Protein AF-A0A9D7VPH7-F1 (afdb_monomer)

Mean predicted aligned error: 12.31 Å

Radius of gyration: 24.18 Å; Cα contacts (8 Å, |Δi|>4): 191; chains: 1; bounding box: 38×56×85 Å

pLDDT: mean 75.77, std 17.11, range [35.38, 96.25]

Sequence (215 aa):
MHPDATWPGEPYAGDGSLAEYFRRVAKSREDLSVFWRQLKGRASSRPVALLEYGDHQPNLLRTHWEERYGAGALASPASPAYLTYFQVLTEGVPADLRCRHSRPLISSISPDASGGGRAEPSPVYDYLLGMRDACASRFADCTFAGMKKGYFACRQNPAACATTLQTAMTRSGAAAGESQPLQALQTRVVENVPPPGLRGGEGRLGAASGARGRP

Solvent-accessible surface area (backbone atoms only — not comparable to full-atom values): 13305 Å² total; per-residue (Å²): 132,73,86,83,69,82,61,95,71,68,77,71,44,95,49,69,68,59,21,54,50,49,51,52,50,54,51,50,53,53,53,47,54,54,52,49,54,58,51,53,72,50,23,90,84,44,62,42,77,45,82,47,66,52,92,66,62,66,76,87,49,49,62,62,42,27,74,74,63,35,90,59,30,83,76,43,84,82,27,72,72,76,58,57,61,70,51,78,50,70,37,79,58,62,76,90,40,50,74,87,63,97,59,66,38,79,85,43,47,60,58,42,59,46,64,60,45,96,63,80,72,52,52,50,48,49,48,42,50,39,47,31,66,70,34,70,31,36,68,81,75,43,78,53,51,53,44,69,63,28,51,56,50,12,70,78,37,52,90,46,18,62,63,35,46,53,51,18,48,53,59,30,51,76,75,40,100,67,65,68,68,56,50,66,41,51,57,60,54,64,74,71,55,76,69,95,80,84,76,78,83,83,78,78,82,77,84,81,83,86,83,87,85,81,134

Structure (mmCIF, N/CA/C/O backbone):
data_AF-A0A9D7VPH7-F1
#
_entry.id   AF-A0A9D7VPH7-F1
#
loop_
_atom_site.group_PDB
_atom_site.id
_atom_site.type_symbol
_atom_site.label_atom_id
_atom_site.label_alt_id
_atom_site.label_comp_id
_atom_site.label_asym_id
_atom_site.label_entity_id
_atom_site.label_seq_id
_atom_site.pdbx_PDB_ins_code
_atom_site.Cartn_x
_atom_si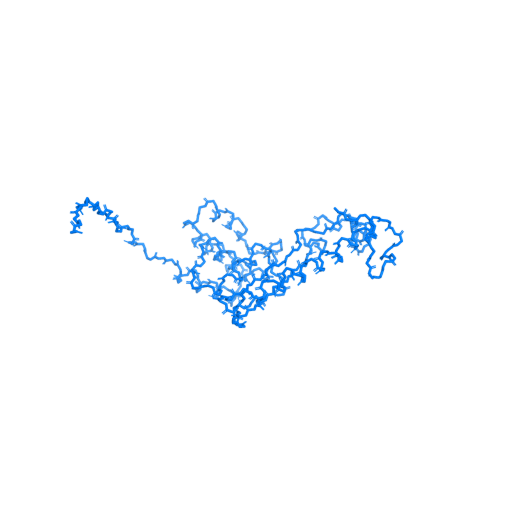te.Cartn_y
_atom_site.Cartn_z
_atom_site.occupancy
_atom_site.B_iso_or_equiv
_atom_site.auth_seq_id
_atom_site.auth_comp_id
_atom_site.auth_asym_id
_atom_site.auth_atom_id
_atom_site.pdbx_PDB_model_num
ATOM 1 N N . MET A 1 1 ? 17.257 -20.283 6.305 1.00 53.25 1 MET A N 1
ATOM 2 C CA . MET A 1 1 ? 16.721 -20.241 4.925 1.00 53.25 1 MET A CA 1
ATOM 3 C C . MET A 1 1 ? 17.028 -21.603 4.319 1.00 53.25 1 MET A C 1
ATOM 5 O O . MET A 1 1 ? 18.139 -22.055 4.547 1.00 53.25 1 MET A O 1
ATOM 9 N N . HIS A 1 2 ? 16.072 -22.289 3.686 1.00 60.72 2 HIS A N 1
ATOM 10 C CA . HIS A 1 2 ? 16.291 -23.624 3.108 1.00 60.72 2 HIS A CA 1
ATOM 11 C C . HIS A 1 2 ? 16.768 -23.457 1.655 1.00 60.72 2 HIS A C 1
ATOM 13 O O . HIS A 1 2 ? 15.937 -23.121 0.808 1.00 60.72 2 HIS A O 1
ATOM 19 N N . PRO A 1 3 ? 18.078 -23.578 1.362 1.00 65.31 3 PRO A N 1
ATOM 20 C CA . PRO A 1 3 ? 18.585 -23.424 -0.002 1.00 65.31 3 PRO A CA 1
ATOM 21 C C . PRO A 1 3 ? 18.082 -24.539 -0.929 1.00 65.31 3 PRO A C 1
ATOM 23 O O . PRO A 1 3 ? 17.897 -24.283 -2.110 1.00 65.31 3 PRO A O 1
ATOM 26 N N . ASP A 1 4 ? 17.769 -25.711 -0.370 1.00 75.12 4 ASP A N 1
ATOM 27 C CA . ASP A 1 4 ? 17.403 -26.915 -1.129 1.00 75.12 4 ASP A CA 1
ATOM 28 C C . ASP A 1 4 ? 15.886 -27.130 -1.257 1.00 75.12 4 ASP A C 1
ATOM 30 O O . ASP A 1 4 ? 15.435 -28.120 -1.831 1.00 75.12 4 ASP A O 1
ATOM 34 N N . ALA A 1 5 ? 15.075 -26.237 -0.682 1.00 74.94 5 ALA A N 1
ATOM 35 C CA . ALA A 1 5 ? 13.628 -26.317 -0.834 1.00 74.94 5 ALA A CA 1
ATOM 36 C C . ALA A 1 5 ? 13.240 -25.939 -2.271 1.00 74.94 5 ALA A C 1
ATOM 38 O O . ALA A 1 5 ? 13.680 -24.903 -2.774 1.00 74.94 5 ALA A O 1
ATOM 39 N N . THR A 1 6 ? 12.411 -26.777 -2.891 1.00 78.06 6 THR A N 1
ATOM 40 C CA . THR A 1 6 ? 11.822 -26.555 -4.215 1.00 78.06 6 THR A CA 1
ATOM 41 C C . THR A 1 6 ? 10.339 -26.250 -4.065 1.00 78.06 6 THR A C 1
ATOM 43 O O . THR A 1 6 ? 9.659 -26.836 -3.217 1.00 78.06 6 THR A O 1
ATOM 46 N N . TRP A 1 7 ? 9.836 -25.326 -4.879 1.00 81.25 7 TRP A N 1
ATOM 47 C CA . TRP A 1 7 ? 8.420 -24.963 -4.900 1.00 81.25 7 TRP A CA 1
ATOM 48 C C . TRP A 1 7 ? 7.757 -25.369 -6.220 1.00 81.25 7 TRP A C 1
ATOM 50 O O . TRP A 1 7 ? 8.409 -25.392 -7.269 1.00 81.25 7 TRP A O 1
ATOM 60 N N . PRO A 1 8 ? 6.445 -25.676 -6.211 1.00 78.69 8 PRO A N 1
ATOM 61 C CA . PRO A 1 8 ? 5.714 -25.952 -7.441 1.00 78.69 8 PRO A CA 1
ATOM 62 C C . PRO A 1 8 ? 5.854 -24.807 -8.455 1.00 78.69 8 PRO A C 1
ATOM 64 O O . PRO A 1 8 ? 5.635 -23.638 -8.125 1.00 78.69 8 PRO A O 1
ATOM 67 N N . GLY A 1 9 ? 6.188 -25.156 -9.700 1.00 76.31 9 GLY A N 1
ATOM 68 C CA . GLY A 1 9 ? 6.336 -24.205 -10.806 1.00 76.31 9 GLY A CA 1
ATOM 69 C C . GLY A 1 9 ? 7.757 -23.688 -11.044 1.00 76.31 9 GLY A C 1
ATOM 70 O O . GLY A 1 9 ? 7.937 -22.839 -11.911 1.00 76.31 9 GLY A O 1
ATOM 71 N N . GLU A 1 10 ? 8.761 -24.186 -10.319 1.00 83.12 10 GLU A N 1
ATOM 72 C CA . GLU A 1 10 ? 10.162 -23.872 -10.612 1.00 83.12 10 GLU A CA 1
ATOM 73 C C . GLU A 1 10 ? 10.679 -24.566 -11.895 1.00 83.12 10 GLU A C 1
ATOM 75 O O . GLU A 1 10 ? 10.324 -25.721 -12.149 1.00 83.12 10 GLU A O 1
ATOM 80 N N . PRO A 1 11 ? 11.548 -23.899 -12.688 1.00 80.38 11 PRO A N 1
ATOM 81 C CA . PRO A 1 11 ? 12.008 -22.521 -12.509 1.00 80.38 11 PRO A CA 1
ATOM 82 C C . PRO A 1 11 ? 10.950 -21.495 -12.944 1.00 80.38 11 PRO A C 1
ATOM 84 O O . PRO A 1 11 ? 10.342 -21.612 -14.004 1.00 80.38 11 PRO A O 1
ATOM 87 N N . TYR A 1 12 ? 10.786 -20.435 -12.148 1.00 80.50 12 TYR A N 1
ATOM 88 C CA . TYR A 1 12 ? 9.817 -19.370 -12.435 1.00 80.50 12 TYR A CA 1
ATOM 89 C C . TYR A 1 12 ? 10.238 -18.438 -13.583 1.00 80.50 12 TYR A C 1
ATOM 91 O O . TYR A 1 12 ? 9.392 -17.782 -14.186 1.00 80.50 12 TYR A O 1
ATOM 99 N N . ALA A 1 13 ? 11.540 -18.343 -13.870 1.00 82.69 13 ALA A N 1
ATOM 100 C CA . ALA A 1 13 ? 12.100 -17.506 -14.926 1.00 82.69 13 ALA A CA 1
ATOM 101 C C . ALA A 1 13 ? 13.461 -18.045 -15.395 1.00 82.69 13 ALA A C 1
ATOM 103 O O . ALA A 1 13 ? 14.135 -18.759 -14.654 1.00 82.69 13 ALA A O 1
ATOM 104 N N . GLY A 1 14 ? 13.876 -17.671 -16.611 1.00 83.94 14 GLY A N 1
ATOM 105 C CA . GLY A 1 14 ? 15.214 -17.988 -17.133 1.00 83.94 14 GLY A CA 1
ATOM 106 C C . GLY A 1 14 ? 16.341 -17.148 -16.516 1.00 83.94 14 GLY A C 1
ATOM 107 O O . GLY A 1 14 ? 17.491 -17.575 -16.523 1.00 83.94 14 GLY A O 1
ATOM 108 N N . ASP A 1 15 ? 16.020 -15.975 -15.960 1.00 87.75 15 ASP A N 1
ATOM 109 C CA . ASP A 1 15 ? 16.958 -15.158 -15.185 1.00 87.75 15 ASP A CA 1
ATOM 110 C C . ASP A 1 15 ? 17.000 -15.630 -13.723 1.00 87.75 15 ASP A C 1
ATOM 112 O O . ASP A 1 15 ? 15.964 -15.712 -13.059 1.00 87.75 15 ASP A O 1
ATOM 116 N N . GLY A 1 16 ? 18.199 -15.918 -13.208 1.00 88.00 16 GLY A N 1
ATOM 117 C CA . GLY A 1 16 ? 18.375 -16.475 -11.863 1.00 88.00 16 GLY A CA 1
ATOM 118 C C . GLY A 1 16 ? 17.924 -15.537 -10.738 1.00 88.00 16 GLY A C 1
ATOM 119 O O . GLY A 1 16 ? 17.395 -16.004 -9.729 1.00 88.00 16 GLY A O 1
ATOM 120 N N . SER A 1 17 ? 18.068 -14.219 -10.914 1.00 87.75 17 SER A N 1
ATOM 121 C CA . SER A 1 17 ? 17.641 -13.236 -9.907 1.00 87.75 17 SER A CA 1
ATOM 122 C C . SER A 1 17 ? 16.118 -13.119 -9.860 1.00 87.75 17 SER A C 1
ATOM 124 O O . SER A 1 17 ? 15.523 -13.070 -8.782 1.00 87.75 17 SER A O 1
ATOM 126 N N . LEU A 1 18 ? 15.474 -13.112 -11.028 1.00 86.56 18 LEU A N 1
ATOM 127 C CA . LEU A 1 18 ? 14.023 -13.107 -11.168 1.00 86.56 18 LEU A CA 1
ATOM 128 C C . LEU A 1 18 ? 13.409 -14.420 -10.657 1.00 86.56 18 LEU A C 1
ATOM 130 O O . LEU A 1 18 ? 12.399 -14.387 -9.953 1.00 86.56 18 LEU A O 1
ATOM 134 N N . ALA A 1 19 ? 14.042 -15.562 -10.940 1.00 88.50 19 ALA A N 1
ATOM 135 C CA . ALA A 1 19 ? 13.623 -16.861 -10.421 1.00 88.50 19 ALA A CA 1
ATOM 136 C C . ALA A 1 19 ? 13.687 -16.906 -8.885 1.00 88.50 19 ALA A C 1
ATOM 138 O O . ALA A 1 19 ? 12.711 -17.286 -8.237 1.00 88.50 19 ALA A O 1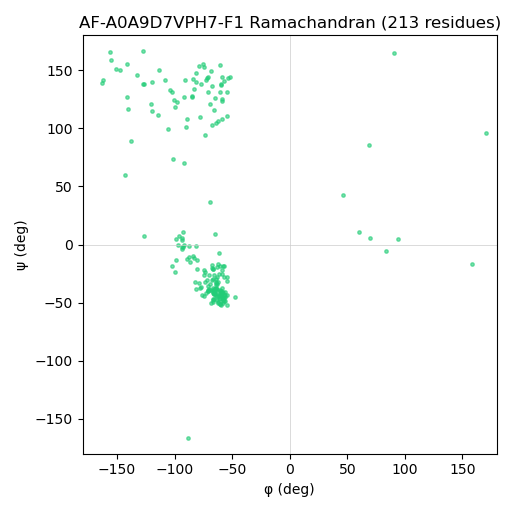
ATOM 139 N N . GLU A 1 20 ? 14.793 -16.442 -8.292 1.00 88.69 20 GLU A N 1
ATOM 140 C CA . GLU A 1 20 ? 14.957 -16.372 -6.837 1.00 88.69 20 GLU A CA 1
ATOM 141 C C . GLU A 1 20 ? 13.958 -15.408 -6.180 1.00 88.69 20 GLU A C 1
ATOM 143 O O . GLU A 1 20 ? 13.434 -15.687 -5.096 1.00 88.69 20 GLU A O 1
ATOM 148 N N . TYR A 1 21 ? 13.648 -14.285 -6.832 1.00 90.06 21 TYR A N 1
ATOM 149 C CA . TYR A 1 21 ? 12.603 -13.375 -6.372 1.00 90.06 21 TYR A CA 1
ATOM 150 C C . TYR A 1 21 ? 11.239 -14.072 -6.308 1.00 90.06 21 TYR A C 1
ATOM 152 O O . TYR A 1 21 ? 10.597 -14.057 -5.254 1.00 90.06 21 TYR A O 1
ATOM 160 N N . PHE A 1 22 ? 10.810 -14.726 -7.391 1.00 89.00 22 PHE A N 1
ATOM 161 C CA . PHE A 1 22 ? 9.517 -15.411 -7.416 1.00 89.00 22 PHE A CA 1
ATOM 162 C C . PHE A 1 22 ? 9.447 -16.577 -6.432 1.00 89.00 22 PHE A C 1
ATOM 164 O O . PHE A 1 22 ? 8.419 -16.744 -5.773 1.00 89.00 22 PHE A O 1
ATOM 171 N N . ARG A 1 23 ? 10.551 -17.301 -6.223 1.00 89.44 23 ARG A N 1
ATOM 172 C CA . ARG A 1 23 ? 10.645 -18.327 -5.178 1.00 89.44 23 ARG A CA 1
ATOM 173 C C . ARG A 1 23 ? 10.389 -17.758 -3.783 1.00 89.44 23 ARG A C 1
ATOM 175 O O . ARG A 1 23 ? 9.618 -18.317 -3.004 1.00 89.44 23 ARG A O 1
ATOM 182 N N . ARG A 1 24 ? 10.974 -16.599 -3.462 1.00 90.56 24 ARG A N 1
ATOM 183 C CA . ARG A 1 24 ? 10.740 -15.914 -2.176 1.00 90.56 24 ARG A CA 1
ATOM 184 C C . ARG A 1 24 ? 9.308 -15.416 -2.034 1.00 90.56 24 ARG A C 1
ATOM 186 O O . ARG A 1 24 ? 8.753 -15.492 -0.938 1.00 90.56 24 ARG A O 1
ATOM 193 N N . VAL A 1 25 ? 8.702 -14.940 -3.121 1.00 90.62 25 VAL A N 1
ATOM 194 C CA . VAL A 1 25 ? 7.284 -14.559 -3.138 1.00 90.62 25 VAL A CA 1
ATOM 195 C C . VAL A 1 25 ? 6.400 -15.778 -2.859 1.00 90.62 25 VAL A C 1
ATOM 197 O O . VAL A 1 25 ? 5.543 -15.696 -1.978 1.00 90.62 25 VAL A O 1
ATOM 200 N N . ALA A 1 26 ? 6.640 -16.912 -3.527 1.00 90.38 26 ALA A N 1
ATOM 201 C CA . ALA A 1 26 ? 5.899 -18.158 -3.322 1.00 90.38 26 ALA A CA 1
ATOM 202 C C . ALA A 1 26 ? 5.992 -18.639 -1.867 1.00 90.38 26 ALA A C 1
ATOM 204 O O . ALA A 1 26 ? 4.965 -18.817 -1.207 1.00 90.38 26 ALA A O 1
ATOM 205 N N . LYS A 1 27 ? 7.210 -18.707 -1.316 1.00 90.06 27 LYS A N 1
ATOM 206 C CA . LYS A 1 27 ? 7.422 -19.029 0.100 1.00 90.06 27 LYS A CA 1
ATOM 207 C C . LYS A 1 27 ? 6.677 -18.070 1.033 1.00 90.06 27 LYS A C 1
ATOM 209 O O . LYS A 1 27 ? 6.036 -18.503 1.987 1.00 90.06 27 LYS A O 1
ATOM 214 N N . SER A 1 28 ? 6.747 -16.765 0.768 1.00 92.38 28 SER A N 1
ATOM 215 C CA . SER A 1 28 ? 6.040 -15.762 1.568 1.00 92.38 28 SER A CA 1
ATOM 216 C C . SER A 1 28 ? 4.525 -15.995 1.567 1.00 92.38 28 SER A C 1
ATOM 218 O O . SER A 1 28 ? 3.894 -15.817 2.608 1.00 92.38 28 SER A O 1
ATOM 220 N N . ARG A 1 29 ? 3.930 -16.427 0.442 1.00 92.62 29 ARG A N 1
ATOM 221 C CA . ARG A 1 29 ? 2.497 -16.769 0.383 1.00 92.62 29 ARG A CA 1
ATOM 222 C C . ARG A 1 29 ? 2.163 -17.982 1.251 1.00 92.62 29 ARG A C 1
ATOM 224 O O . ARG A 1 29 ? 1.154 -17.958 1.956 1.00 92.62 29 ARG A O 1
ATOM 231 N N . GLU A 1 30 ? 3.000 -19.016 1.234 1.00 92.88 30 GLU A N 1
ATOM 232 C CA . GLU A 1 30 ? 2.824 -20.190 2.097 1.00 92.88 30 GLU A CA 1
ATOM 233 C C . GLU A 1 30 ? 2.916 -19.816 3.578 1.00 92.88 30 GLU A C 1
ATOM 235 O O . GLU A 1 30 ? 2.001 -20.133 4.345 1.00 92.88 30 GLU A O 1
ATOM 240 N N . ASP A 1 31 ? 3.958 -19.077 3.967 1.00 94.50 31 ASP A N 1
ATOM 241 C CA . ASP A 1 31 ? 4.168 -18.624 5.346 1.00 94.50 31 ASP A CA 1
ATOM 242 C C . ASP A 1 31 ? 2.985 -17.761 5.824 1.00 94.50 31 ASP A C 1
ATOM 244 O O . ASP A 1 31 ? 2.453 -17.968 6.920 1.00 94.50 31 ASP A O 1
ATOM 248 N N . LEU A 1 32 ? 2.497 -16.852 4.971 1.00 95.56 32 LEU A N 1
ATOM 249 C CA . LEU A 1 32 ? 1.308 -16.050 5.246 1.00 95.56 32 LEU A CA 1
ATOM 250 C C . LEU A 1 32 ? 0.058 -16.917 5.431 1.00 95.56 32 LEU A C 1
ATOM 252 O O . LEU A 1 32 ? -0.730 -16.665 6.339 1.00 95.56 32 LEU A O 1
ATOM 256 N N . SER A 1 33 ? -0.138 -17.947 4.604 1.00 95.50 33 SER A N 1
ATOM 257 C CA . SER A 1 33 ? -1.296 -18.844 4.713 1.00 95.50 33 SER A CA 1
ATOM 258 C C . SER A 1 33 ? -1.310 -19.615 6.040 1.00 95.50 33 SER A C 1
ATOM 260 O O . SER A 1 33 ? -2.364 -19.805 6.655 1.00 95.50 33 SER A O 1
ATOM 262 N N . VAL A 1 34 ? -0.134 -20.037 6.516 1.00 96.25 34 VAL A N 1
ATOM 263 C CA . VAL A 1 34 ? 0.043 -20.689 7.818 1.00 96.25 34 VAL A CA 1
ATOM 264 C C . VAL A 1 34 ? -0.263 -19.696 8.935 1.00 96.25 34 VAL A C 1
ATOM 266 O O . VAL A 1 34 ? -1.070 -19.999 9.816 1.00 96.25 34 VAL A O 1
ATOM 269 N N . PHE A 1 35 ? 0.320 -18.498 8.871 1.00 96.06 35 PHE A N 1
ATOM 270 C CA . PHE A 1 35 ? 0.089 -17.438 9.849 1.00 96.06 35 PHE A CA 1
ATOM 271 C C . PHE A 1 35 ? -1.389 -17.036 9.931 1.00 96.06 35 PHE A C 1
ATOM 273 O O . PHE A 1 35 ? -1.961 -16.958 11.019 1.00 96.06 35 PHE A O 1
ATOM 280 N N . TRP A 1 36 ? -2.050 -16.865 8.785 1.00 95.81 36 TRP A N 1
ATOM 281 C CA . TRP A 1 36 ? -3.469 -16.532 8.723 1.00 95.81 36 TRP A CA 1
ATOM 282 C C . TRP A 1 36 ? -4.341 -17.622 9.351 1.00 95.81 36 TRP A C 1
ATOM 284 O O . TRP A 1 36 ? -5.211 -17.306 10.159 1.00 95.81 36 TRP A O 1
ATOM 294 N N . ARG A 1 37 ? -4.081 -18.910 9.078 1.00 95.75 37 ARG A N 1
ATOM 295 C CA . ARG A 1 37 ? -4.798 -20.018 9.742 1.00 95.75 37 ARG A CA 1
ATOM 296 C C . ARG A 1 37 ? -4.655 -19.973 11.265 1.00 95.75 37 ARG A C 1
ATOM 298 O O . ARG A 1 37 ? -5.639 -20.185 11.973 1.00 95.75 37 ARG A O 1
ATOM 305 N N . GLN A 1 38 ? -3.463 -19.659 11.772 1.00 94.12 38 GLN A N 1
ATOM 306 C CA . GLN A 1 38 ? -3.237 -19.505 13.212 1.00 94.12 38 GLN A CA 1
ATOM 307 C C . GLN A 1 38 ? -4.003 -18.308 13.792 1.00 94.12 38 GLN A C 1
ATOM 309 O O . GLN A 1 38 ? -4.582 -18.422 14.873 1.00 94.12 38 GLN A O 1
ATOM 314 N N . LEU A 1 39 ? -4.046 -17.175 13.080 1.00 92.88 39 LEU A N 1
ATOM 315 C CA . LEU A 1 39 ? -4.839 -16.012 13.485 1.00 92.88 39 LEU A CA 1
ATOM 316 C C . LEU A 1 39 ? -6.338 -16.319 13.498 1.00 92.88 39 LEU A C 1
ATOM 318 O O . LEU A 1 39 ? -7.007 -16.003 14.481 1.00 92.88 39 LEU A O 1
ATOM 322 N N . LYS A 1 40 ? -6.853 -16.994 12.464 1.00 93.62 40 LYS A N 1
ATOM 323 C CA . LYS A 1 40 ? -8.254 -17.431 12.393 1.00 93.62 40 LYS A CA 1
ATOM 324 C C . LYS A 1 40 ? -8.651 -18.302 13.579 1.00 93.62 40 LYS A C 1
ATOM 326 O O . LYS A 1 40 ? -9.722 -18.105 14.139 1.00 93.62 40 LYS A O 1
ATOM 331 N N . GLY A 1 41 ? -7.780 -19.216 14.010 1.00 91.19 41 GLY A N 1
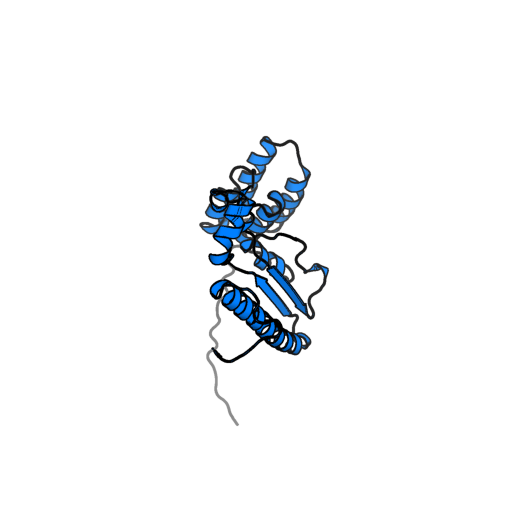ATOM 332 C CA . GLY A 1 41 ? -8.032 -20.052 15.189 1.00 91.19 41 GLY A CA 1
ATOM 333 C C . GLY A 1 41 ? -8.252 -19.256 16.483 1.00 91.19 41 GLY A C 1
ATOM 334 O O . GLY A 1 41 ? -8.885 -19.752 17.408 1.00 91.19 41 GLY A O 1
ATOM 335 N N . ARG A 1 42 ? -7.774 -18.005 16.549 1.00 87.69 42 ARG A N 1
ATOM 336 C CA . ARG A 1 42 ? -7.970 -17.093 17.690 1.00 87.69 42 ARG A CA 1
ATOM 337 C C . ARG A 1 42 ? -9.246 -16.248 17.571 1.00 87.69 42 ARG A C 1
ATOM 339 O O . ARG A 1 42 ? -9.647 -15.628 18.560 1.00 87.69 42 ARG A O 1
ATOM 346 N N . ALA A 1 43 ? -9.877 -16.224 16.394 1.00 86.88 43 ALA A N 1
ATOM 347 C CA . ALA A 1 43 ? -10.985 -15.327 16.069 1.00 86.88 43 ALA A CA 1
ATOM 348 C C . ALA A 1 43 ? -12.269 -15.593 16.877 1.00 86.88 43 ALA A C 1
ATOM 350 O O . ALA A 1 43 ? -13.093 -14.700 17.046 1.00 86.88 43 ALA A O 1
ATOM 351 N N . SER A 1 44 ? -12.417 -16.801 17.429 1.00 80.75 44 SER A N 1
ATOM 352 C CA . SER A 1 44 ? -13.542 -17.184 18.295 1.00 80.75 44 SER A CA 1
ATOM 353 C C . SER A 1 44 ? -13.639 -16.348 19.577 1.00 80.75 44 SER A C 1
ATOM 355 O O . SER A 1 44 ? -14.721 -16.212 20.139 1.00 80.75 44 SER A O 1
ATOM 357 N N . SER A 1 45 ? -12.517 -15.782 20.035 1.00 86.81 45 SER A N 1
ATOM 358 C CA . SER A 1 45 ? -12.434 -14.957 21.251 1.00 86.81 45 SER A CA 1
ATOM 359 C C . SER A 1 45 ? -12.436 -13.451 20.980 1.00 86.81 45 SER A C 1
ATOM 361 O O . SER A 1 45 ? -12.771 -12.663 21.862 1.00 86.81 45 SER A O 1
ATOM 363 N N . ARG A 1 46 ? -12.032 -13.038 19.775 1.00 86.31 46 ARG A N 1
ATOM 364 C CA . ARG A 1 46 ? -11.981 -11.640 19.338 1.00 86.31 46 ARG A CA 1
ATOM 365 C C . ARG A 1 46 ? -11.894 -11.571 17.815 1.00 86.31 46 ARG A C 1
ATOM 367 O O . ARG A 1 46 ? -11.139 -12.356 17.247 1.00 86.31 46 ARG A O 1
ATOM 374 N N . PRO A 1 47 ? -12.559 -10.611 17.157 1.00 87.62 47 PRO A N 1
ATOM 375 C CA . PRO A 1 47 ? -12.351 -10.357 15.736 1.00 87.62 47 PRO A CA 1
ATOM 376 C C . PRO A 1 47 ? -10.869 -10.132 15.414 1.00 87.62 47 PRO A C 1
ATOM 378 O O . PRO A 1 47 ? -10.140 -9.517 16.198 1.00 87.62 47 PRO A O 1
ATOM 381 N N . VAL A 1 48 ? -10.426 -10.613 14.253 1.00 89.81 48 VAL A N 1
ATOM 382 C CA . VAL A 1 48 ? -9.058 -10.410 13.764 1.00 89.81 48 VAL A CA 1
ATOM 383 C C . VAL A 1 48 ? -9.075 -9.831 12.356 1.00 89.81 48 VAL A C 1
ATOM 385 O O . VAL A 1 48 ? -9.837 -10.259 11.487 1.00 89.81 48 VAL A O 1
ATOM 388 N N . ALA A 1 49 ? -8.194 -8.864 12.131 1.00 87.12 49 ALA A N 1
ATOM 389 C CA . ALA A 1 49 ? -7.898 -8.309 10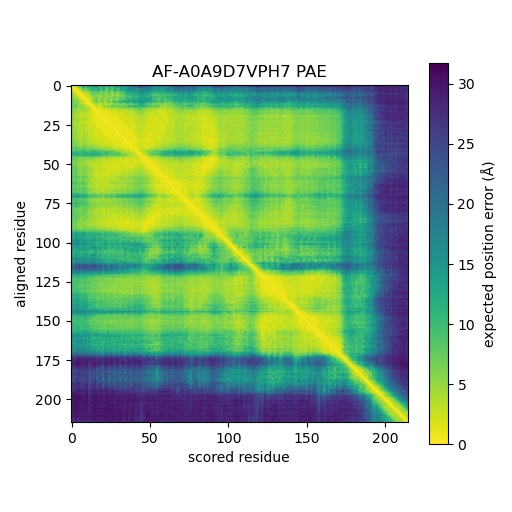.822 1.00 87.12 49 ALA A CA 1
ATOM 390 C C . ALA A 1 49 ? -6.389 -8.389 10.586 1.00 87.12 49 ALA A C 1
ATOM 392 O O . ALA A 1 49 ? -5.597 -8.108 11.487 1.00 87.12 49 ALA A O 1
ATOM 393 N N . LEU A 1 50 ? -6.001 -8.773 9.375 1.00 89.12 50 LEU A N 1
ATOM 394 C CA . LEU A 1 50 ? -4.628 -8.769 8.903 1.00 89.12 50 LEU A CA 1
ATOM 395 C C . LEU A 1 50 ? -4.546 -7.863 7.680 1.00 89.12 50 LEU A C 1
ATOM 397 O O . LEU A 1 50 ? -5.226 -8.094 6.681 1.00 89.12 50 LEU A O 1
ATOM 401 N N . LEU A 1 51 ? -3.701 -6.845 7.779 1.00 87.75 51 LEU A N 1
ATOM 402 C CA . LEU A 1 51 ? -3.313 -6.003 6.663 1.00 87.75 51 LEU A CA 1
ATOM 403 C C . LEU A 1 51 ? -1.937 -6.449 6.173 1.00 87.75 51 LEU A C 1
ATOM 405 O O . LEU A 1 51 ? -0.975 -6.444 6.939 1.00 87.75 51 LEU A O 1
ATOM 409 N N . GLU A 1 52 ? -1.846 -6.772 4.891 1.00 91.12 52 GLU A N 1
ATOM 410 C CA . GLU A 1 52 ? -0.585 -6.989 4.199 1.00 91.12 52 GLU A CA 1
ATOM 411 C C . GLU A 1 52 ? -0.445 -5.994 3.050 1.00 91.12 52 GLU A C 1
ATOM 413 O O . GLU A 1 52 ? -1.409 -5.722 2.337 1.00 91.12 52 GLU A O 1
ATOM 418 N N . TYR A 1 53 ? 0.757 -5.463 2.859 1.00 91.31 53 TYR A N 1
ATOM 419 C CA . TYR A 1 53 ? 1.109 -4.627 1.719 1.00 91.31 53 TYR A CA 1
ATOM 420 C C . TYR A 1 53 ? 2.596 -4.789 1.404 1.00 91.31 53 TYR A C 1
ATOM 422 O O . TYR A 1 53 ? 3.393 -5.065 2.301 1.00 91.31 53 TYR A O 1
ATOM 430 N N . GLY A 1 54 ? 2.974 -4.618 0.137 1.00 91.31 54 GLY A N 1
ATOM 431 C CA . GLY A 1 54 ? 4.383 -4.441 -0.215 1.00 91.31 54 GLY A CA 1
ATOM 432 C C . GLY A 1 54 ? 4.799 -2.991 0.023 1.00 91.31 54 GLY A C 1
ATOM 433 O O . GLY A 1 54 ? 4.035 -2.082 -0.281 1.00 91.31 54 GLY A O 1
ATOM 434 N N . ASP A 1 55 ? 5.990 -2.753 0.546 1.00 89.69 55 ASP A N 1
ATOM 435 C CA . ASP A 1 55 ? 6.546 -1.415 0.769 1.00 89.69 55 ASP A CA 1
ATOM 436 C C . ASP A 1 55 ? 7.062 -0.769 -0.525 1.00 89.69 55 ASP A C 1
ATOM 438 O O . ASP A 1 55 ? 6.887 0.433 -0.733 1.00 89.69 55 ASP A O 1
ATOM 442 N N . HIS A 1 56 ? 7.643 -1.570 -1.419 1.00 92.62 56 HIS A N 1
ATOM 443 C CA . HIS A 1 56 ? 8.070 -1.156 -2.752 1.00 92.62 56 HIS A CA 1
ATOM 444 C C . HIS A 1 56 ? 8.155 -2.344 -3.727 1.00 92.62 56 HIS A C 1
ATOM 446 O O . HIS A 1 56 ? 8.160 -3.512 -3.336 1.00 92.62 56 HIS A O 1
ATOM 452 N N . GLN A 1 57 ? 8.251 -2.056 -5.027 1.00 92.31 57 GLN A N 1
ATOM 453 C CA . GLN A 1 57 ? 8.588 -3.076 -6.021 1.00 92.31 57 GLN A CA 1
ATOM 454 C C . GLN A 1 57 ? 10.083 -3.434 -5.962 1.00 92.31 57 GLN A C 1
ATOM 456 O O . GLN A 1 57 ? 10.903 -2.600 -5.561 1.00 92.31 57 GLN A O 1
ATOM 461 N N . PRO A 1 58 ? 10.485 -4.657 -6.345 1.00 91.81 58 PRO A N 1
ATOM 462 C CA . PRO A 1 58 ? 11.896 -5.017 -6.394 1.00 91.81 58 PRO A CA 1
ATOM 463 C C . PRO A 1 58 ? 12.612 -4.299 -7.551 1.00 91.81 58 PRO A C 1
ATOM 465 O O . PRO A 1 58 ? 12.071 -4.153 -8.647 1.00 91.81 58 PRO A O 1
ATOM 468 N N . ASN A 1 59 ? 13.874 -3.912 -7.338 1.00 90.69 59 ASN A N 1
ATOM 469 C CA . ASN A 1 59 ? 14.677 -3.199 -8.343 1.00 90.69 59 ASN A CA 1
ATOM 470 C C . ASN A 1 59 ? 14.856 -3.982 -9.661 1.00 90.69 59 ASN A C 1
ATOM 472 O O . ASN A 1 59 ? 15.032 -3.384 -10.716 1.00 90.69 59 ASN A O 1
ATOM 476 N N . LEU A 1 60 ? 14.760 -5.313 -9.617 1.00 91.00 60 LEU A N 1
ATOM 477 C CA . LEU A 1 60 ? 14.819 -6.184 -10.798 1.00 91.00 60 LEU A CA 1
ATOM 478 C C . LEU A 1 60 ? 13.712 -5.912 -11.836 1.00 91.00 60 LEU A C 1
ATOM 480 O O . LEU A 1 60 ? 13.864 -6.288 -12.991 1.00 91.00 60 LEU A O 1
ATOM 484 N N . LEU A 1 61 ? 12.622 -5.231 -11.460 1.00 89.50 61 LEU A N 1
ATOM 485 C CA . LEU A 1 61 ? 11.568 -4.826 -12.398 1.00 89.50 61 LEU A CA 1
ATOM 486 C C . LEU A 1 61 ? 11.841 -3.475 -13.072 1.00 89.50 61 LEU A C 1
ATOM 488 O O . LEU A 1 61 ? 11.044 -3.040 -13.898 1.00 89.50 61 LEU A O 1
ATOM 492 N N . ARG A 1 62 ? 12.950 -2.794 -12.758 1.00 90.88 62 ARG A N 1
ATOM 493 C CA . ARG A 1 62 ? 13.280 -1.486 -13.340 1.00 90.88 62 ARG A CA 1
ATOM 494 C C . ARG A 1 62 ? 13.274 -1.512 -14.868 1.00 90.88 62 ARG A C 1
ATOM 496 O O . ARG A 1 62 ? 12.573 -0.705 -15.472 1.00 90.88 62 ARG A O 1
ATOM 503 N N . THR A 1 63 ? 13.996 -2.457 -15.469 1.00 89.88 63 THR A N 1
ATOM 504 C CA . THR A 1 63 ? 14.081 -2.603 -16.929 1.00 89.88 63 THR A CA 1
ATOM 505 C C . THR A 1 63 ? 12.703 -2.825 -17.546 1.00 89.88 63 THR A C 1
ATOM 507 O O . THR A 1 63 ? 12.365 -2.163 -18.518 1.00 89.88 63 THR A O 1
ATOM 510 N N . HIS A 1 64 ? 11.854 -3.648 -16.920 1.00 90.31 64 HIS A N 1
ATOM 511 C CA . HIS A 1 64 ? 10.476 -3.854 -17.372 1.00 90.31 64 HIS A CA 1
ATOM 512 C C . HIS A 1 64 ? 9.679 -2.538 -17.450 1.00 90.31 64 HIS A C 1
ATOM 514 O O . HIS A 1 64 ? 8.958 -2.297 -18.420 1.00 90.31 64 HIS A O 1
ATOM 520 N N . TRP A 1 65 ? 9.806 -1.665 -16.445 1.00 94.25 65 TRP A N 1
ATOM 521 C CA . TRP A 1 65 ? 9.125 -0.367 -16.454 1.00 94.25 65 TRP A CA 1
ATOM 522 C C . TRP A 1 65 ? 9.721 0.602 -17.473 1.00 94.25 65 TRP A C 1
ATOM 524 O O . TRP A 1 65 ? 8.962 1.301 -18.143 1.00 94.25 65 TRP A O 1
ATOM 534 N N . GLU A 1 66 ? 11.047 0.638 -17.608 1.00 93.38 66 GLU A N 1
ATOM 535 C CA . GLU A 1 66 ? 11.736 1.499 -18.577 1.00 93.38 66 GLU A CA 1
ATOM 536 C C . GLU A 1 66 ? 11.434 1.091 -20.029 1.00 93.38 66 GLU A C 1
ATOM 538 O O . GLU A 1 66 ? 11.208 1.955 -20.871 1.00 93.38 66 GLU A O 1
ATOM 543 N N . GLU A 1 67 ? 11.337 -0.206 -20.325 1.00 93.31 67 GLU A N 1
ATOM 544 C CA . GLU A 1 67 ? 10.931 -0.712 -21.643 1.00 93.31 67 GLU A CA 1
ATOM 545 C C . GLU A 1 67 ? 9.470 -0.378 -21.961 1.00 93.31 67 GLU A C 1
ATOM 547 O O . GLU A 1 67 ? 9.136 -0.020 -23.090 1.00 93.31 67 GLU A O 1
ATOM 552 N N . ARG A 1 68 ? 8.582 -0.470 -20.964 1.00 93.75 68 ARG A N 1
ATOM 553 C CA . ARG A 1 68 ? 7.140 -0.284 -21.164 1.00 93.75 68 ARG A CA 1
ATOM 554 C C . ARG A 1 68 ? 6.698 1.181 -21.179 1.00 93.75 68 ARG A C 1
ATOM 556 O O . ARG A 1 68 ? 5.730 1.507 -21.863 1.00 93.75 68 ARG A O 1
ATOM 563 N N . TYR A 1 69 ? 7.361 2.050 -20.417 1.00 91.44 69 TYR A N 1
ATOM 564 C CA . TYR A 1 69 ? 6.960 3.453 -20.224 1.00 91.44 69 TYR A CA 1
ATOM 565 C C . TYR A 1 69 ? 8.081 4.463 -20.531 1.00 91.44 69 TYR A C 1
ATOM 567 O O . TYR A 1 69 ? 7.908 5.661 -20.302 1.00 91.44 69 TYR A O 1
ATOM 575 N N . GLY A 1 70 ? 9.211 4.002 -21.074 1.00 93.12 70 GLY A N 1
ATOM 576 C CA . GLY A 1 70 ? 10.367 4.815 -21.458 1.00 93.12 70 GLY A CA 1
ATOM 577 C C . GLY A 1 70 ? 11.406 4.983 -20.343 1.00 93.12 70 GLY A C 1
ATOM 578 O O . GLY A 1 70 ? 11.129 4.773 -19.165 1.00 93.12 70 GLY A O 1
ATOM 579 N N . ALA A 1 71 ? 12.611 5.442 -20.699 1.00 88.12 71 ALA A N 1
ATOM 580 C CA . ALA A 1 71 ? 13.748 5.599 -19.774 1.00 88.12 71 ALA A CA 1
ATOM 581 C C . ALA A 1 71 ? 13.472 6.513 -18.556 1.00 88.12 71 ALA A C 1
ATOM 583 O O . ALA A 1 71 ? 14.173 6.453 -17.550 1.00 88.12 71 ALA A O 1
ATOM 584 N N . GLY A 1 72 ? 12.435 7.356 -18.629 1.00 86.62 72 GLY A N 1
ATOM 585 C CA . GLY A 1 72 ? 11.960 8.209 -17.537 1.00 86.62 72 GLY A CA 1
ATOM 586 C C . GLY A 1 72 ? 10.848 7.594 -16.682 1.00 86.62 72 GLY A C 1
ATOM 587 O O . GLY A 1 72 ? 10.245 8.317 -15.890 1.00 86.62 72 GLY A O 1
ATOM 588 N N . ALA A 1 73 ? 10.546 6.299 -16.820 1.00 90.12 73 ALA A N 1
ATOM 589 C CA . ALA A 1 73 ? 9.428 5.650 -16.132 1.00 90.12 73 ALA A CA 1
ATOM 590 C C . ALA A 1 73 ? 9.465 5.836 -14.608 1.00 90.12 73 ALA A C 1
ATOM 592 O O . ALA A 1 73 ? 8.414 5.923 -13.986 1.00 90.12 73 ALA A O 1
ATOM 593 N N . LEU A 1 74 ? 10.650 5.937 -14.001 1.00 90.50 74 LEU A N 1
ATOM 594 C CA . LEU A 1 74 ? 10.823 6.162 -12.560 1.00 90.50 74 LEU A CA 1
ATOM 595 C C . LEU A 1 74 ? 10.983 7.644 -12.179 1.00 90.50 74 LEU A C 1
ATOM 597 O O . LEU A 1 74 ? 11.114 7.965 -11.007 1.00 90.50 74 LEU A O 1
ATOM 601 N N . ALA A 1 75 ? 10.992 8.569 -13.139 1.00 90.75 75 ALA A N 1
ATOM 602 C CA . ALA A 1 75 ? 11.117 9.997 -12.845 1.00 90.75 75 ALA A CA 1
ATOM 603 C C . ALA A 1 75 ? 9.783 10.626 -12.406 1.00 90.75 75 ALA A C 1
ATOM 605 O O . ALA A 1 75 ? 9.769 11.676 -11.766 1.00 90.75 75 ALA A O 1
ATOM 606 N N . SER A 1 76 ? 8.657 9.994 -12.751 1.00 86.25 76 SER A N 1
ATOM 607 C CA . SER A 1 76 ? 7.320 10.486 -12.421 1.00 86.25 76 SER A CA 1
ATOM 608 C C . SER A 1 76 ? 6.765 9.796 -11.172 1.00 86.25 76 SER A C 1
ATOM 610 O O . SER A 1 76 ? 6.566 8.583 -11.207 1.00 86.25 76 SER A O 1
ATOM 612 N N . PRO A 1 77 ? 6.393 10.531 -10.108 1.00 83.12 77 PRO A N 1
ATOM 613 C CA . PRO A 1 77 ? 5.699 9.971 -8.943 1.00 83.12 77 PRO A CA 1
ATOM 614 C C . PRO A 1 77 ? 4.363 9.280 -9.266 1.00 83.12 77 PRO A C 1
ATOM 616 O O . PRO A 1 77 ? 3.868 8.497 -8.459 1.00 83.12 77 PRO A O 1
ATOM 619 N N . ALA A 1 78 ? 3.780 9.559 -10.436 1.00 82.31 78 ALA A N 1
ATOM 620 C CA . ALA A 1 78 ? 2.568 8.908 -10.933 1.00 82.31 78 ALA A CA 1
ATOM 621 C C . ALA A 1 78 ? 2.840 7.539 -11.585 1.00 82.31 78 ALA A C 1
ATOM 623 O O . ALA A 1 78 ? 1.912 6.886 -12.068 1.00 82.31 78 ALA A O 1
ATOM 624 N N . SER A 1 79 ? 4.105 7.118 -11.651 1.00 87.56 79 SER A N 1
ATOM 625 C CA . SER A 1 79 ? 4.507 5.892 -12.325 1.00 87.56 79 SER A CA 1
ATOM 626 C C . SER A 1 79 ? 3.843 4.654 -11.725 1.00 87.56 79 SER A C 1
ATOM 628 O O . SER A 1 79 ? 3.821 4.494 -10.499 1.00 87.56 79 SER A O 1
ATOM 630 N N . PRO A 1 80 ? 3.372 3.714 -12.564 1.00 87.25 80 PRO A N 1
ATOM 631 C CA . PRO A 1 80 ? 2.885 2.426 -12.087 1.00 87.25 80 PRO A CA 1
ATOM 632 C C . PRO A 1 80 ? 3.970 1.594 -11.382 1.00 87.25 80 PRO A C 1
ATOM 634 O O . PRO A 1 80 ? 3.623 0.694 -10.621 1.00 87.25 80 PRO A O 1
ATOM 637 N N . ALA A 1 81 ? 5.256 1.921 -11.549 1.00 90.69 81 ALA A N 1
ATOM 638 C CA . ALA A 1 81 ? 6.357 1.288 -10.820 1.00 90.69 81 ALA A CA 1
ATOM 639 C C . ALA A 1 81 ? 6.296 1.514 -9.295 1.00 90.69 81 ALA A C 1
ATOM 641 O O . ALA A 1 81 ? 6.891 0.757 -8.531 1.00 90.69 81 ALA A O 1
ATOM 642 N N . TYR A 1 82 ? 5.557 2.533 -8.843 1.00 89.00 82 TYR A N 1
ATOM 643 C CA . TYR A 1 82 ? 5.317 2.807 -7.422 1.00 89.00 82 TYR A CA 1
ATOM 644 C C . TYR A 1 82 ? 4.044 2.152 -6.880 1.00 89.00 82 TYR A C 1
ATOM 646 O O . TYR A 1 82 ? 3.722 2.308 -5.703 1.00 89.00 82 TYR A O 1
ATOM 654 N N . LEU A 1 83 ? 3.301 1.423 -7.718 1.00 87.75 83 LEU A N 1
ATOM 655 C CA . LEU A 1 83 ? 2.151 0.653 -7.266 1.00 87.75 83 LEU A CA 1
ATOM 656 C C . LEU A 1 83 ? 2.619 -0.684 -6.711 1.00 87.75 83 LEU A C 1
ATOM 658 O O . LEU A 1 83 ? 3.404 -1.403 -7.318 1.00 87.75 83 LEU A O 1
ATOM 662 N N . THR A 1 84 ? 2.088 -1.029 -5.556 1.00 90.75 84 THR A N 1
ATOM 663 C CA . THR A 1 84 ? 2.361 -2.277 -4.855 1.00 90.75 84 THR A CA 1
ATOM 664 C C . THR A 1 84 ? 1.041 -2.951 -4.519 1.00 90.75 84 THR A C 1
ATOM 666 O O . THR A 1 84 ? -0.029 -2.344 -4.635 1.00 90.75 84 THR A O 1
ATOM 669 N N . TYR A 1 85 ? 1.100 -4.217 -4.133 1.00 89.56 85 TYR A N 1
ATOM 670 C CA . TYR A 1 85 ? -0.087 -4.932 -3.701 1.00 89.56 85 TYR A CA 1
ATOM 671 C C . TYR A 1 85 ? -0.439 -4.554 -2.259 1.00 89.56 85 TYR A C 1
ATOM 673 O O . TYR A 1 85 ? 0.424 -4.201 -1.452 1.00 89.56 85 TYR A O 1
ATOM 681 N N . PHE A 1 86 ? -1.718 -4.684 -1.934 1.00 89.25 86 PHE A N 1
ATOM 682 C CA . PHE A 1 86 ? -2.192 -4.768 -0.564 1.00 89.25 86 PHE A CA 1
ATOM 683 C C . PHE A 1 86 ? -3.334 -5.781 -0.507 1.00 89.25 86 PHE A C 1
ATOM 685 O O . PHE A 1 86 ? -4.006 -6.027 -1.510 1.00 89.25 86 PHE A O 1
ATOM 692 N N . GLN A 1 87 ? -3.564 -6.361 0.662 1.00 88.38 87 GLN A N 1
ATOM 693 C CA . GLN A 1 87 ? -4.757 -7.140 0.942 1.00 88.38 87 GLN A CA 1
ATOM 694 C C . GLN A 1 87 ? -5.166 -7.001 2.404 1.00 88.38 87 GLN A C 1
ATOM 696 O O . GLN A 1 87 ? -4.335 -6.813 3.294 1.00 88.38 87 GLN A O 1
ATOM 701 N N . VAL A 1 88 ? -6.471 -7.113 2.641 1.00 86.81 88 VAL A N 1
ATOM 702 C CA . VAL A 1 88 ? -7.058 -7.118 3.979 1.00 86.81 88 VAL A CA 1
ATOM 703 C C . VAL A 1 88 ? -7.790 -8.440 4.160 1.00 86.81 88 VAL A C 1
ATOM 705 O O . VAL A 1 88 ? -8.777 -8.708 3.478 1.00 86.81 88 VAL A O 1
ATOM 708 N N . LEU A 1 89 ? -7.304 -9.266 5.082 1.00 89.44 89 LEU A N 1
ATOM 709 C CA . LEU A 1 89 ? -7.944 -10.516 5.479 1.00 89.44 89 LEU A CA 1
ATOM 710 C C . LEU A 1 89 ? -8.653 -10.290 6.811 1.00 89.44 89 LEU A C 1
ATOM 712 O O . LEU A 1 89 ? -8.069 -9.737 7.742 1.00 89.44 89 LEU A O 1
ATOM 716 N N . THR A 1 90 ? -9.914 -10.699 6.916 1.00 89.44 90 THR A N 1
ATOM 717 C CA . THR A 1 90 ? -10.701 -10.517 8.139 1.00 89.44 90 THR A CA 1
ATOM 718 C C . THR A 1 90 ? -11.424 -11.794 8.537 1.00 89.44 90 THR A C 1
ATOM 720 O O . THR A 1 90 ? -11.845 -12.576 7.689 1.00 89.44 90 THR A O 1
ATOM 723 N N . GLU A 1 91 ? -11.556 -12.007 9.845 1.00 91.88 91 GLU A N 1
ATOM 724 C CA . GLU A 1 91 ? -12.324 -13.102 10.437 1.00 91.88 91 GLU A CA 1
ATOM 725 C C . GLU A 1 91 ? -13.047 -12.562 11.676 1.00 91.88 91 GLU A C 1
ATOM 727 O O . GLU A 1 91 ? -12.437 -11.920 12.534 1.00 91.88 91 GLU A O 1
ATOM 732 N N . GLY A 1 92 ? -14.366 -12.753 11.739 1.00 87.50 92 GLY A N 1
ATOM 733 C CA . GLY A 1 92 ? -15.210 -12.164 12.786 1.00 87.50 92 GLY A CA 1
ATOM 734 C C . GLY A 1 92 ? -15.385 -10.637 12.715 1.00 87.50 92 GLY A C 1
ATOM 735 O O . GLY A 1 92 ? -15.994 -10.066 13.615 1.00 87.50 92 GLY A O 1
ATOM 736 N N . VAL A 1 93 ? -14.875 -9.959 11.675 1.00 83.75 93 VAL A N 1
ATOM 737 C CA . VAL A 1 93 ? -15.052 -8.507 11.471 1.00 83.75 93 VAL A CA 1
ATOM 738 C C . VAL A 1 93 ? -16.290 -8.237 10.599 1.00 83.75 93 VAL A C 1
ATOM 740 O O . VAL A 1 93 ? -16.373 -8.788 9.491 1.00 83.75 93 VAL A O 1
ATOM 743 N N . PRO A 1 94 ? -17.226 -7.379 11.049 1.00 80.94 94 PRO A N 1
ATOM 744 C CA . PRO A 1 94 ? -18.373 -6.933 10.260 1.00 80.94 94 PRO A CA 1
ATOM 745 C C . PRO A 1 94 ? -17.998 -6.382 8.872 1.00 80.94 94 PRO A C 1
ATOM 747 O O . PRO A 1 94 ? -16.945 -5.771 8.679 1.00 80.94 94 PRO A O 1
ATOM 750 N N . ALA A 1 95 ? -18.848 -6.632 7.873 1.00 74.69 95 ALA A N 1
ATOM 751 C CA . ALA A 1 95 ? -18.555 -6.307 6.474 1.00 74.69 95 ALA A CA 1
ATOM 752 C C . ALA A 1 95 ? -18.491 -4.797 6.192 1.00 74.69 95 ALA A C 1
ATOM 754 O O . ALA A 1 95 ? -17.736 -4.359 5.326 1.00 74.69 95 ALA A O 1
ATOM 755 N N . ASP A 1 96 ? -19.253 -4.006 6.940 1.00 71.06 96 ASP A N 1
ATOM 756 C CA . ASP A 1 96 ? -19.305 -2.547 6.873 1.00 71.06 96 ASP A CA 1
ATOM 757 C C . ASP A 1 96 ? -17.999 -1.869 7.313 1.00 71.06 96 ASP A C 1
ATOM 759 O O . ASP A 1 96 ? -17.738 -0.743 6.878 1.00 71.06 96 ASP A O 1
ATOM 763 N N . LEU A 1 97 ? -17.173 -2.588 8.084 1.00 65.56 97 LEU A N 1
ATOM 764 C CA . LEU A 1 97 ? -15.871 -2.164 8.610 1.00 65.56 97 LEU A CA 1
ATOM 765 C C . LEU A 1 97 ? -14.692 -2.580 7.713 1.00 65.56 97 LEU A C 1
ATOM 767 O O . LEU A 1 97 ? -13.529 -2.425 8.083 1.00 65.56 97 LEU A O 1
ATOM 771 N N . ARG A 1 98 ? -14.967 -3.153 6.537 1.00 70.19 98 ARG A N 1
ATOM 772 C CA . ARG A 1 98 ? -13.933 -3.540 5.569 1.00 70.19 98 ARG A CA 1
ATOM 773 C C . ARG A 1 98 ? -13.486 -2.329 4.749 1.00 70.19 98 ARG A C 1
ATOM 775 O O . ARG A 1 98 ? -14.281 -1.441 4.445 1.00 70.19 98 ARG A O 1
ATOM 782 N N . CYS A 1 99 ? -12.212 -2.318 4.350 1.00 68.44 99 CYS A N 1
ATOM 783 C CA . CYS A 1 99 ? -11.658 -1.263 3.500 1.00 68.44 99 CYS A CA 1
ATOM 784 C C . CYS A 1 99 ? -12.438 -1.186 2.174 1.00 68.44 99 CYS A C 1
ATOM 786 O O . CYS A 1 99 ? -12.557 -2.179 1.458 1.00 68.44 99 CYS A O 1
ATOM 788 N N . ARG A 1 100 ? -12.986 -0.005 1.861 1.00 68.75 100 ARG A N 1
ATOM 789 C CA . ARG A 1 100 ? -13.863 0.219 0.694 1.00 68.75 100 ARG A CA 1
ATOM 790 C C . ARG A 1 100 ? -13.122 0.712 -0.552 1.00 68.75 100 ARG A C 1
ATOM 792 O O . ARG A 1 100 ? -13.736 0.872 -1.601 1.00 68.75 100 ARG A O 1
ATOM 799 N N . HIS A 1 101 ? -11.819 0.967 -0.445 1.00 69.69 101 HIS A N 1
ATOM 800 C CA . HIS A 1 101 ? -11.026 1.571 -1.511 1.00 69.69 101 HIS A CA 1
ATOM 801 C C . HIS A 1 101 ? -10.158 0.530 -2.214 1.00 69.69 101 HIS A C 1
ATOM 803 O O . HIS A 1 101 ? -9.447 -0.236 -1.572 1.00 69.69 101 HIS A O 1
ATOM 809 N N . SER A 1 102 ? -10.162 0.549 -3.548 1.00 66.69 102 SER A N 1
ATOM 810 C CA . SER A 1 102 ? -9.361 -0.360 -4.379 1.00 66.69 102 SER A CA 1
ATOM 811 C C . SER A 1 102 ? -7.895 0.064 -4.529 1.00 66.69 102 SER A C 1
ATOM 813 O O . SER A 1 102 ? -7.078 -0.720 -5.004 1.00 66.69 102 SER A O 1
ATOM 815 N N . ARG A 1 103 ? -7.547 1.302 -4.150 1.00 71.56 103 ARG A N 1
ATOM 816 C CA . ARG A 1 103 ? -6.190 1.869 -4.260 1.00 71.56 103 ARG A CA 1
ATOM 817 C C . ARG A 1 103 ? -5.854 2.766 -3.064 1.00 71.56 103 ARG A C 1
ATOM 819 O O . ARG A 1 103 ? -5.663 3.958 -3.263 1.00 71.56 103 ARG A O 1
ATOM 826 N N . PRO A 1 104 ? -5.862 2.272 -1.821 1.00 71.75 104 PRO A N 1
ATOM 827 C CA . PRO A 1 104 ? -5.597 3.114 -0.665 1.00 71.75 104 PRO A CA 1
ATOM 828 C C . PRO A 1 104 ? -4.136 3.584 -0.648 1.00 71.75 104 PRO A C 1
ATOM 830 O O . PRO A 1 104 ? -3.227 2.883 -1.093 1.00 71.75 104 PRO A O 1
ATOM 833 N N . LEU A 1 105 ? -3.893 4.770 -0.089 1.00 72.12 105 LEU A N 1
ATOM 834 C CA . LEU A 1 105 ? -2.537 5.169 0.294 1.00 72.12 105 LEU A CA 1
ATOM 835 C C . LEU A 1 105 ? -2.091 4.270 1.444 1.00 72.12 105 LEU A C 1
ATOM 837 O O . LEU A 1 105 ? -2.870 4.109 2.381 1.00 72.12 105 LEU A O 1
ATOM 841 N N . ILE A 1 106 ? -0.852 3.761 1.431 1.00 72.31 106 ILE A N 1
ATOM 842 C CA . ILE A 1 106 ? -0.309 2.906 2.511 1.00 72.31 106 ILE A CA 1
ATOM 843 C C . ILE A 1 106 ? -0.583 3.520 3.889 1.00 72.31 106 ILE A C 1
ATOM 845 O O . ILE A 1 106 ? -1.086 2.860 4.795 1.00 72.31 106 ILE A O 1
ATOM 849 N N . SER A 1 107 ? -0.349 4.825 4.017 1.00 71.25 107 SER A N 1
ATOM 850 C CA . SER A 1 107 ? -0.576 5.565 5.255 1.00 71.25 107 SER A CA 1
ATOM 851 C C . SER A 1 107 ? -2.051 5.593 5.691 1.00 71.25 107 SER A C 1
ATOM 853 O O . SER A 1 107 ? -2.324 5.697 6.882 1.00 71.25 107 SER A O 1
ATOM 855 N N . SER A 1 108 ? -3.000 5.499 4.753 1.00 69.19 108 SER A N 1
ATOM 856 C CA . SER A 1 108 ? -4.447 5.468 5.023 1.00 69.19 108 SER A CA 1
ATOM 857 C C . SER A 1 108 ? -5.012 4.068 5.286 1.00 69.19 108 SER A C 1
ATOM 859 O O . SER A 1 108 ? -6.142 3.963 5.749 1.00 69.19 108 SER A O 1
ATOM 861 N N . ILE A 1 109 ? -4.250 2.991 5.050 1.00 67.69 109 ILE A N 1
ATOM 862 C CA . ILE A 1 109 ? -4.800 1.636 5.213 1.00 67.69 109 ILE A CA 1
ATOM 863 C C . ILE A 1 109 ? -5.020 1.289 6.690 1.00 67.69 109 ILE A C 1
ATOM 865 O O . ILE A 1 109 ? -6.037 0.696 7.040 1.00 67.69 109 ILE A O 1
ATOM 869 N N . SER A 1 110 ? -4.100 1.690 7.573 1.00 69.12 110 SER A N 1
ATOM 870 C CA . SER A 1 110 ? -4.243 1.477 9.018 1.00 69.12 110 SER A CA 1
ATOM 871 C C . SER A 1 110 ? -5.487 2.156 9.609 1.00 69.12 110 SER A C 1
ATOM 873 O O . SER A 1 110 ? -6.255 1.449 10.258 1.00 69.12 110 SER A O 1
ATOM 875 N N . PRO A 1 111 ? -5.745 3.465 9.383 1.00 63.69 111 PRO A N 1
ATOM 876 C CA . PRO A 1 111 ? -6.958 4.101 9.893 1.00 63.69 111 PRO A CA 1
ATOM 877 C C . PRO A 1 111 ? -8.241 3.514 9.286 1.00 63.69 111 PRO A C 1
ATOM 879 O O . PRO A 1 111 ? -9.239 3.397 9.992 1.00 63.69 111 PRO A O 1
ATOM 882 N N . ASP A 1 112 ? -8.205 3.056 8.032 1.00 64.06 112 ASP A N 1
ATOM 883 C CA . ASP A 1 112 ? -9.340 2.363 7.404 1.00 64.06 112 ASP A CA 1
ATOM 884 C C . ASP A 1 112 ? -9.652 1.019 8.039 1.00 64.06 112 ASP A C 1
ATOM 886 O O . ASP A 1 112 ? -10.816 0.681 8.240 1.00 64.06 112 ASP A O 1
ATOM 890 N N . ALA A 1 113 ? -8.614 0.253 8.366 1.00 62.38 113 ALA A N 1
ATOM 891 C CA . ALA A 1 113 ? -8.765 -1.023 9.044 1.00 62.38 113 ALA A CA 1
ATOM 892 C C . ALA A 1 113 ? -9.173 -0.844 10.517 1.00 62.38 113 ALA A C 1
ATOM 894 O O . ALA A 1 113 ? -9.875 -1.693 11.065 1.00 62.38 113 ALA A O 1
ATOM 895 N N . SER A 1 114 ? -8.753 0.251 11.166 1.00 60.66 114 SER A N 1
ATOM 896 C CA . SER A 1 114 ? -9.077 0.534 12.568 1.00 60.66 114 SER A CA 1
ATOM 897 C C . SER A 1 114 ? -10.401 1.262 12.776 1.00 60.66 114 SER A C 1
ATOM 899 O O . SER A 1 114 ? -10.889 1.259 13.900 1.00 60.66 114 SER A O 1
ATOM 901 N N . GLY A 1 115 ? -11.004 1.844 11.733 1.00 55.56 115 GLY A N 1
ATOM 902 C CA . GLY A 1 115 ? -12.314 2.509 11.806 1.00 55.56 115 GLY A CA 1
ATOM 903 C C . GLY A 1 115 ? -13.471 1.587 12.221 1.00 55.56 115 GLY A C 1
ATOM 904 O O . GLY A 1 115 ? -14.574 2.057 12.470 1.00 55.56 115 GLY A O 1
ATOM 905 N N . GLY A 1 116 ? -13.221 0.276 12.326 1.00 53.50 116 GLY A N 1
ATOM 906 C CA . GLY A 1 116 ? -14.121 -0.684 12.962 1.00 53.50 116 GLY A CA 1
ATOM 907 C C . GLY A 1 116 ? -14.010 -0.804 14.483 1.00 53.50 116 GLY A C 1
ATOM 908 O O . GLY A 1 116 ? -14.844 -1.451 15.116 1.00 53.50 116 GLY A O 1
ATOM 909 N N . GLY A 1 117 ? -12.997 -0.192 15.093 1.00 59.16 117 GLY A N 1
ATOM 910 C CA . GLY A 1 117 ? -12.945 0.027 16.531 1.00 59.16 117 GLY A CA 1
ATOM 911 C C . GLY A 1 117 ? -13.723 1.290 16.884 1.00 59.16 117 GLY A C 1
ATOM 912 O O . GLY A 1 117 ? -13.641 2.286 16.181 1.00 59.16 117 GLY A O 1
ATOM 913 N N . ARG A 1 118 ? -14.438 1.294 18.012 1.00 57.38 118 ARG A N 1
ATOM 914 C CA . ARG A 1 118 ? -15.158 2.478 18.532 1.00 57.38 118 ARG A CA 1
ATOM 915 C C . ARG A 1 118 ? -14.241 3.645 18.950 1.00 57.38 118 ARG A C 1
ATOM 917 O O . ARG A 1 118 ? -14.702 4.558 19.624 1.00 57.38 118 ARG A O 1
ATOM 924 N N . ALA A 1 119 ? -12.946 3.580 18.6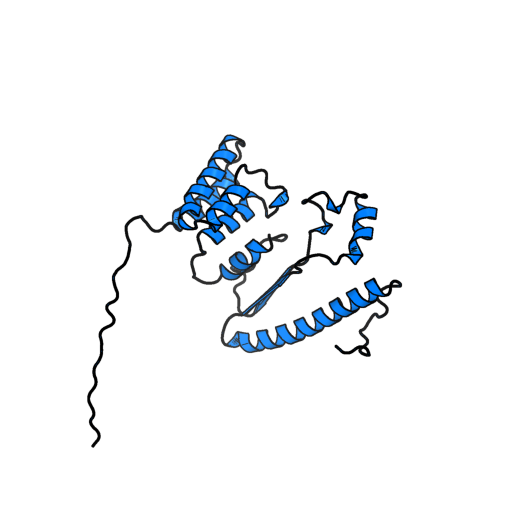51 1.00 66.44 119 ALA A N 1
ATOM 925 C CA . ALA A 1 119 ? -12.001 4.621 19.010 1.00 66.44 119 ALA A CA 1
ATOM 926 C C . ALA A 1 119 ? -12.034 5.712 17.944 1.00 66.44 119 ALA A C 1
ATOM 928 O O . ALA A 1 119 ? -11.876 5.423 16.757 1.00 66.44 119 ALA A O 1
ATOM 929 N N . GLU A 1 120 ? -12.209 6.956 18.379 1.00 72.62 120 GLU A N 1
ATOM 930 C CA . GLU A 1 120 ? -12.102 8.094 17.480 1.00 72.62 120 GLU A CA 1
ATOM 931 C C . GLU A 1 120 ? -10.689 8.144 16.872 1.00 72.62 120 GLU A C 1
ATOM 933 O O . GLU A 1 120 ? -9.687 8.003 17.591 1.00 72.62 120 GLU A O 1
ATOM 938 N N . PRO A 1 121 ? -10.574 8.293 15.544 1.00 75.19 121 PRO A N 1
ATOM 939 C CA . PRO A 1 121 ? -9.289 8.487 14.894 1.00 75.19 121 PRO A CA 1
ATOM 940 C C . PRO A 1 121 ? -8.591 9.738 15.438 1.00 75.19 121 PRO A C 1
ATOM 942 O O . PRO A 1 121 ? -9.205 10.756 15.739 1.00 75.19 121 PRO A O 1
ATOM 945 N N . SER A 1 122 ? -7.260 9.682 15.548 1.00 84.69 122 SER A N 1
ATOM 946 C CA . SER A 1 122 ? -6.492 10.884 15.888 1.00 84.69 122 SER A CA 1
ATOM 947 C C . SER A 1 122 ? -6.692 11.976 14.821 1.00 84.69 122 SER A C 1
ATOM 949 O O . SER A 1 122 ? -6.861 11.634 13.647 1.00 84.69 122 SER A O 1
ATOM 951 N N . PRO A 1 123 ? -6.536 13.272 15.155 1.00 86.25 123 PRO A N 1
ATOM 952 C CA . PRO A 1 123 ? -6.672 14.360 14.179 1.00 86.25 123 PRO A CA 1
ATOM 953 C C . PRO A 1 123 ? -5.770 14.215 12.941 1.00 86.25 123 PRO A C 1
ATOM 955 O O . PRO A 1 123 ? -6.103 14.678 11.851 1.00 86.25 123 PRO A O 1
ATOM 958 N N . VAL A 1 124 ? -4.624 13.541 13.090 1.00 87.62 124 VAL A N 1
ATOM 959 C CA . VAL A 1 124 ? -3.714 13.226 11.980 1.00 87.62 124 VAL A CA 1
ATOM 960 C C . VAL A 1 124 ? -4.308 12.169 11.052 1.00 87.62 124 VAL A C 1
ATOM 962 O O . VAL A 1 124 ? -4.176 12.282 9.832 1.00 87.62 124 VAL A O 1
ATOM 965 N N . TYR A 1 125 ? -4.965 11.151 11.611 1.00 85.88 125 TYR A N 1
ATOM 966 C CA . TYR A 1 125 ? -5.661 10.142 10.820 1.00 85.88 125 TYR A CA 1
ATOM 967 C C . TYR A 1 125 ? -6.895 10.718 10.140 1.00 85.88 125 TYR A C 1
ATOM 969 O O . TYR A 1 125 ? -7.080 10.449 8.959 1.00 85.88 125 TYR A O 1
ATOM 977 N N . ASP A 1 126 ? -7.656 11.583 10.805 1.00 83.25 126 ASP A N 1
ATOM 978 C CA . ASP A 1 126 ? -8.771 12.286 10.165 1.00 83.25 126 ASP A CA 1
ATOM 979 C C . ASP A 1 126 ? -8.317 13.138 8.986 1.00 83.25 126 ASP A C 1
ATOM 981 O O . ASP A 1 126 ? -8.907 13.067 7.905 1.00 83.25 126 ASP A O 1
ATOM 985 N N . TYR A 1 127 ? -7.209 13.872 9.139 1.00 87.00 127 TYR A N 1
ATOM 986 C CA . TYR A 1 127 ? -6.616 14.604 8.022 1.00 87.00 127 TYR A CA 1
ATOM 987 C C . TYR A 1 127 ? -6.288 13.669 6.860 1.00 87.00 127 TYR A C 1
ATOM 989 O O . TYR A 1 127 ? -6.566 13.965 5.698 1.00 87.00 127 TYR A O 1
ATOM 997 N N . LEU A 1 128 ? -5.677 12.529 7.171 1.00 85.19 128 LEU A N 1
ATOM 998 C CA . LEU A 1 128 ? -5.240 11.564 6.179 1.00 85.19 128 LEU A CA 1
ATOM 999 C C . LEU A 1 128 ? -6.407 10.895 5.447 1.00 85.19 128 LEU A C 1
ATOM 1001 O O . LEU A 1 128 ? -6.327 10.715 4.233 1.00 85.19 128 LEU A O 1
ATOM 1005 N N . LEU A 1 129 ? -7.483 10.565 6.162 1.00 82.75 129 LEU A N 1
ATOM 1006 C CA . LEU A 1 129 ? -8.722 10.034 5.597 1.00 82.75 129 LEU A CA 1
ATOM 1007 C C . LEU A 1 129 ? -9.419 11.077 4.725 1.00 82.75 129 LEU A C 1
ATOM 1009 O O . LEU A 1 129 ? -9.830 10.763 3.611 1.00 82.75 129 LEU A O 1
ATOM 1013 N N . GLY A 1 130 ? -9.477 12.331 5.176 1.00 81.25 130 GLY A N 1
ATOM 1014 C CA . GLY A 1 130 ? -9.984 13.425 4.358 1.00 81.25 130 GLY A CA 1
ATOM 1015 C C . GLY A 1 130 ? -9.156 13.603 3.086 1.00 81.25 130 GLY A C 1
ATOM 1016 O O . GLY A 1 130 ? -9.692 13.682 1.986 1.00 81.25 130 GLY A O 1
ATOM 1017 N N . MET A 1 131 ? -7.832 13.590 3.196 1.00 83.50 131 MET A N 1
ATOM 1018 C CA . MET A 1 131 ? -6.957 13.684 2.033 1.00 83.50 131 MET A CA 1
ATOM 1019 C C . MET A 1 131 ? -7.102 12.490 1.087 1.00 83.50 131 MET A C 1
ATOM 1021 O O . MET A 1 131 ? -7.092 12.679 -0.126 1.00 83.50 131 MET A O 1
ATOM 1025 N N . ARG A 1 132 ? -7.272 11.274 1.610 1.00 84.19 132 ARG A N 1
ATOM 1026 C CA . ARG A 1 132 ? -7.603 10.097 0.803 1.00 84.19 132 ARG A CA 1
ATOM 1027 C C . ARG A 1 132 ? -8.890 10.337 0.013 1.00 84.19 132 ARG A C 1
ATOM 1029 O O . ARG A 1 132 ? -8.876 10.127 -1.196 1.00 84.19 132 ARG A O 1
ATOM 1036 N N . ASP A 1 133 ? -9.946 10.813 0.667 1.00 82.44 133 ASP A N 1
ATOM 1037 C CA . ASP A 1 133 ? -11.256 11.040 0.045 1.00 82.44 133 ASP A CA 1
ATOM 1038 C C . ASP A 1 133 ? -11.194 12.157 -1.009 1.00 82.44 133 ASP A C 1
ATOM 1040 O O . ASP A 1 133 ? -11.623 11.961 -2.143 1.00 82.44 133 ASP A O 1
ATOM 1044 N N . ALA A 1 134 ? -10.567 13.290 -0.684 1.00 81.69 134 ALA A N 1
ATOM 1045 C CA . ALA A 1 134 ? -10.420 14.425 -1.596 1.00 81.69 134 ALA A CA 1
ATOM 1046 C C . ALA A 1 134 ? -9.541 14.092 -2.812 1.00 81.69 134 ALA A C 1
ATOM 1048 O O . ALA A 1 134 ? -9.842 14.485 -3.934 1.00 81.69 134 ALA A O 1
ATOM 1049 N N . CYS A 1 135 ? -8.448 13.355 -2.603 1.00 81.75 135 CYS A N 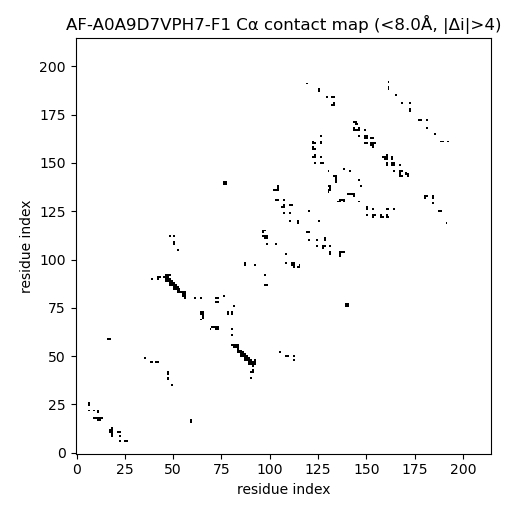1
ATOM 1050 C CA . CYS A 1 135 ? -7.489 13.034 -3.657 1.00 81.75 135 CYS A CA 1
ATOM 1051 C C . CYS A 1 135 ? -7.769 11.681 -4.340 1.00 81.75 135 CYS A C 1
ATOM 1053 O O . CYS A 1 135 ? -6.932 11.232 -5.125 1.00 81.75 135 CYS A O 1
ATOM 1055 N N . ALA A 1 136 ? -8.859 10.980 -3.999 1.00 80.50 136 ALA A N 1
ATOM 1056 C CA . ALA A 1 136 ? -9.124 9.594 -4.408 1.00 80.50 136 ALA A CA 1
ATOM 1057 C C . ALA A 1 136 ? -7.895 8.671 -4.231 1.00 80.50 136 ALA A C 1
ATOM 1059 O O . ALA A 1 136 ? -7.531 7.897 -5.118 1.00 80.50 136 ALA A O 1
ATOM 1060 N N . SER A 1 137 ? -7.197 8.822 -3.101 1.00 77.75 137 SER A N 1
ATOM 1061 C CA . SER A 1 137 ? -5.935 8.142 -2.766 1.00 77.75 137 SER A CA 1
ATOM 1062 C C . SER A 1 137 ? -4.751 8.397 -3.716 1.00 77.75 137 SER A C 1
ATOM 1064 O O . SER A 1 137 ? -3.709 7.755 -3.597 1.00 77.75 137 SER A O 1
ATOM 1066 N N . ARG A 1 138 ? -4.837 9.361 -4.637 1.00 78.81 138 ARG A N 1
ATOM 1067 C CA . ARG A 1 138 ? -3.731 9.765 -5.519 1.00 78.81 138 ARG A CA 1
ATOM 1068 C C . ARG A 1 138 ? -2.939 10.905 -4.892 1.00 78.81 138 ARG A C 1
ATOM 1070 O O . ARG A 1 138 ? -2.986 12.037 -5.358 1.00 78.81 138 ARG A O 1
ATOM 1077 N N . PHE A 1 139 ? -2.202 10.619 -3.817 1.00 78.38 139 PHE A N 1
ATOM 1078 C CA . PHE A 1 139 ? -1.451 11.656 -3.096 1.00 78.38 139 PHE A CA 1
ATOM 1079 C C . PHE A 1 139 ? -0.489 12.411 -4.016 1.00 78.38 139 PHE A C 1
ATOM 1081 O O . PHE A 1 139 ? -0.509 13.636 -4.026 1.00 78.38 139 PHE A O 1
ATOM 1088 N N . ALA A 1 140 ? 0.316 11.706 -4.817 1.00 78.81 140 ALA A N 1
ATOM 1089 C CA . ALA A 1 140 ? 1.279 12.318 -5.733 1.00 78.81 140 ALA A CA 1
ATOM 1090 C C . ALA A 1 140 ? 0.630 13.343 -6.679 1.00 78.81 140 ALA A C 1
ATOM 1092 O O . ALA A 1 140 ? 1.131 14.463 -6.784 1.00 78.81 140 ALA A O 1
ATOM 1093 N N . ASP A 1 141 ? -0.534 13.006 -7.229 1.00 78.19 141 ASP A N 1
ATOM 1094 C CA . ASP A 1 141 ? -1.243 13.806 -8.234 1.00 78.19 141 ASP A CA 1
ATOM 1095 C C . ASP A 1 141 ? -2.324 14.712 -7.633 1.00 78.19 141 ASP A C 1
ATOM 1097 O O . ASP A 1 141 ? -3.106 15.313 -8.365 1.00 78.19 141 ASP A O 1
ATOM 1101 N N . CYS A 1 142 ? -2.415 14.794 -6.303 1.00 81.62 142 CYS A N 1
ATOM 1102 C CA . CYS A 1 142 ? -3.476 15.556 -5.668 1.00 81.62 142 CYS A CA 1
ATOM 1103 C C . CYS A 1 142 ? -3.334 17.050 -5.976 1.00 81.62 142 CYS A C 1
ATOM 1105 O O . CYS A 1 142 ? -2.364 17.690 -5.560 1.00 81.62 142 CYS A O 1
ATOM 1107 N N . THR A 1 143 ? -4.323 17.594 -6.684 1.00 81.88 143 THR A N 1
ATOM 1108 C CA . THR A 1 143 ? -4.361 18.984 -7.160 1.00 81.88 143 THR A CA 1
ATOM 1109 C C . THR A 1 143 ? -4.851 19.973 -6.103 1.00 81.88 143 THR A C 1
ATOM 1111 O O . THR A 1 143 ? -4.693 21.180 -6.276 1.00 81.88 143 THR A O 1
ATOM 1114 N N . PHE A 1 144 ? -5.401 19.486 -4.985 1.00 79.56 144 PHE A N 1
ATOM 1115 C CA . PHE A 1 144 ? -5.885 20.313 -3.881 1.00 79.56 144 PHE A CA 1
ATOM 1116 C C . PHE A 1 144 ? -4.728 21.084 -3.230 1.00 79.56 144 PHE A C 1
ATOM 1118 O O . PHE A 1 144 ? -3.898 20.535 -2.491 1.00 79.56 144 PHE A O 1
ATOM 1125 N N . ALA A 1 145 ? -4.665 22.383 -3.526 1.00 77.50 145 ALA A N 1
ATOM 1126 C CA . ALA A 1 145 ? -3.575 23.249 -3.115 1.00 77.50 145 ALA A CA 1
ATOM 1127 C C . ALA A 1 145 ? -3.431 23.269 -1.586 1.00 77.50 145 ALA A C 1
ATOM 1129 O O . ALA A 1 145 ? -4.355 23.583 -0.839 1.00 77.50 145 ALA A O 1
ATOM 1130 N N . GLY A 1 146 ? -2.227 22.956 -1.107 1.00 81.62 146 GLY A N 1
ATOM 1131 C CA . GLY A 1 146 ? -1.911 22.993 0.319 1.00 81.62 146 GLY A CA 1
ATOM 1132 C C . GLY A 1 146 ? -2.305 21.749 1.117 1.00 81.62 146 GLY A C 1
ATOM 1133 O O . GLY A 1 146 ? -1.870 21.668 2.260 1.00 81.62 146 GLY A O 1
ATOM 1134 N N . MET A 1 147 ? -3.001 20.755 0.545 1.00 84.12 147 MET A N 1
ATOM 1135 C CA . MET A 1 147 ? -3.350 19.514 1.266 1.00 84.12 147 MET A CA 1
ATOM 1136 C C . MET A 1 147 ? -2.113 18.762 1.772 1.00 84.12 147 MET A C 1
ATOM 1138 O O . MET A 1 147 ? -2.009 18.439 2.951 1.00 84.12 147 MET A O 1
ATOM 1142 N N . LYS A 1 148 ? -1.102 18.557 0.917 1.00 86.31 148 LYS A N 1
ATOM 1143 C CA . LYS A 1 148 ? 0.146 17.876 1.321 1.00 86.31 148 LYS A CA 1
ATOM 1144 C C . LYS A 1 148 ? 0.890 18.636 2.416 1.00 86.31 148 LYS A C 1
ATOM 1146 O O . LYS A 1 148 ? 1.268 18.063 3.434 1.00 86.31 148 LYS A O 1
ATOM 1151 N N . LYS A 1 149 ? 1.098 19.943 2.206 1.00 87.38 149 LYS A N 1
ATOM 1152 C CA . LYS A 1 149 ? 1.769 20.823 3.177 1.00 87.38 149 LYS A CA 1
ATOM 1153 C C . LYS A 1 149 ? 1.012 20.823 4.502 1.00 87.38 149 LYS A C 1
ATOM 1155 O O . LYS A 1 149 ? 1.628 20.775 5.562 1.00 87.38 149 LYS A O 1
ATOM 1160 N N . GLY A 1 150 ? -0.313 20.844 4.423 1.00 88.44 150 GLY A N 1
ATOM 1161 C CA . GLY A 1 150 ? -1.186 20.831 5.572 1.00 88.44 150 GLY A CA 1
ATOM 1162 C C . GLY A 1 150 ? -1.118 19.529 6.364 1.00 88.44 150 GLY A C 1
ATOM 1163 O O . GLY A 1 150 ? -0.985 19.575 7.582 1.00 88.44 150 GLY A O 1
ATOM 1164 N N . TYR A 1 151 ? -1.084 18.380 5.686 1.00 87.81 151 TYR A N 1
ATOM 1165 C CA . TYR A 1 151 ? -0.863 17.084 6.328 1.00 87.81 151 TYR A CA 1
ATOM 1166 C C . TYR A 1 151 ? 0.463 17.045 7.099 1.00 87.81 151 TYR A C 1
ATOM 1168 O O . TYR A 1 151 ? 0.495 16.648 8.263 1.00 87.81 151 TYR A O 1
ATOM 1176 N N . PHE A 1 152 ? 1.564 17.503 6.494 1.00 88.94 152 PHE A N 1
ATOM 1177 C CA . PHE A 1 152 ? 2.860 17.529 7.180 1.00 88.94 152 PHE A CA 1
ATOM 1178 C C . PHE A 1 152 ? 2.881 18.492 8.374 1.00 88.94 152 PHE A C 1
ATOM 1180 O O . PHE A 1 152 ? 3.431 18.140 9.416 1.00 88.94 152 PHE A O 1
ATOM 1187 N N . ALA A 1 153 ? 2.238 19.658 8.266 1.00 89.50 153 ALA A N 1
ATOM 1188 C CA . ALA A 1 153 ? 2.081 20.578 9.394 1.00 89.50 153 ALA A CA 1
ATOM 1189 C C . ALA A 1 153 ? 1.234 19.962 10.524 1.00 89.50 153 ALA A C 1
ATOM 1191 O O . ALA A 1 153 ? 1.607 20.035 11.691 1.00 89.50 153 ALA A O 1
ATOM 1192 N N . CYS A 1 154 ? 0.140 19.281 10.176 1.00 90.19 154 CYS A N 1
ATOM 1193 C CA . CYS A 1 154 ? -0.713 18.534 11.099 1.00 90.19 154 CYS A CA 1
ATOM 1194 C C . CYS A 1 154 ? 0.060 17.422 11.835 1.00 90.19 154 CYS A C 1
ATOM 1196 O O . CYS A 1 154 ? -0.083 17.270 13.044 1.00 90.19 154 CYS A O 1
ATOM 1198 N N . ARG A 1 155 ? 0.961 16.694 11.158 1.00 89.44 155 ARG A N 1
ATOM 1199 C CA . ARG A 1 155 ? 1.835 15.702 11.818 1.00 89.44 155 ARG A CA 1
ATOM 1200 C C . ARG A 1 155 ? 2.788 16.318 12.843 1.00 89.44 155 ARG A C 1
ATOM 1202 O O . ARG A 1 155 ? 3.115 15.660 13.824 1.00 89.44 155 ARG A O 1
ATOM 1209 N N . GLN A 1 156 ? 3.260 17.537 12.595 1.00 92.31 156 GLN A N 1
ATOM 1210 C CA . GLN A 1 156 ? 4.152 18.259 13.508 1.00 92.31 156 GLN A CA 1
ATOM 1211 C C . GLN A 1 156 ? 3.387 18.885 14.681 1.00 92.31 156 GLN A C 1
ATOM 1213 O O . GLN A 1 156 ? 3.918 18.962 15.785 1.00 92.31 156 GLN A O 1
ATOM 1218 N N . ASN A 1 157 ? 2.143 19.310 14.450 1.00 91.88 157 ASN A N 1
ATOM 1219 C CA . ASN A 1 157 ? 1.266 19.889 15.460 1.00 91.88 157 ASN A CA 1
ATOM 1220 C C . ASN A 1 157 ? -0.171 19.347 15.316 1.00 91.88 157 ASN A C 1
ATOM 1222 O O . ASN A 1 157 ? -0.996 19.970 14.637 1.00 91.88 157 ASN A O 1
ATOM 1226 N N . PRO A 1 158 ? -0.499 18.222 15.983 1.00 89.25 158 PRO A N 1
ATOM 1227 C CA . PRO A 1 158 ? -1.815 17.593 15.875 1.00 89.25 158 PRO A CA 1
ATOM 1228 C C . PRO A 1 158 ? -2.996 18.500 16.251 1.00 89.25 158 PRO A C 1
ATOM 1230 O O . PRO A 1 158 ? -4.087 18.352 15.705 1.00 89.25 158 PRO A O 1
ATOM 1233 N N . ALA A 1 159 ? -2.786 19.486 17.130 1.00 87.00 159 ALA A N 1
ATOM 1234 C CA . ALA A 1 159 ? -3.827 20.439 17.516 1.00 87.00 159 ALA A CA 1
ATOM 1235 C C . ALA A 1 159 ? -4.238 21.380 16.365 1.00 87.00 159 ALA A C 1
ATOM 1237 O O . ALA A 1 159 ? -5.324 21.952 16.390 1.00 87.00 159 ALA A O 1
ATOM 1238 N N . ALA A 1 160 ? -3.392 21.535 15.342 1.00 86.06 160 ALA A N 1
ATOM 1239 C CA . ALA A 1 160 ? -3.662 22.385 14.186 1.00 86.06 160 ALA A CA 1
ATOM 1240 C C . ALA A 1 160 ? -4.316 21.635 13.012 1.00 86.06 160 ALA A C 1
ATOM 1242 O O . ALA A 1 160 ? -4.602 22.259 11.986 1.00 86.06 160 ALA A O 1
ATOM 1243 N N . CYS A 1 161 ? -4.541 20.318 13.116 1.00 86.31 161 CYS A N 1
ATOM 1244 C CA . CYS A 1 161 ? -5.011 19.495 11.998 1.00 86.31 161 CYS A CA 1
ATOM 1245 C C . CYS A 1 161 ? -6.344 19.977 11.416 1.00 86.31 161 CYS A C 1
ATOM 1247 O O . CYS A 1 161 ? -6.428 20.169 10.204 1.00 86.31 161 CYS A O 1
ATOM 1249 N N . ALA A 1 162 ? -7.342 20.247 12.265 1.00 79.81 162 ALA A N 1
ATOM 1250 C CA . ALA A 1 162 ? -8.666 20.696 11.828 1.00 79.81 162 ALA A CA 1
ATOM 1251 C C . ALA A 1 162 ? -8.592 22.024 11.055 1.00 79.81 162 ALA A C 1
ATOM 1253 O O . ALA A 1 162 ? -9.034 22.111 9.909 1.00 79.81 162 ALA A O 1
ATOM 1254 N N . THR A 1 163 ? -7.930 23.037 11.625 1.00 83.56 163 THR A N 1
ATOM 1255 C CA . THR A 1 163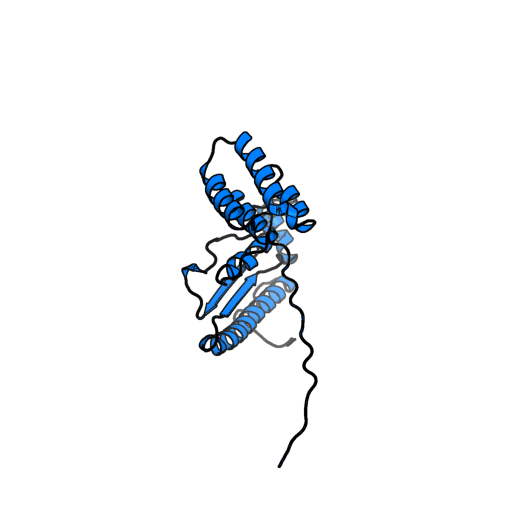 ? -7.741 24.350 10.983 1.00 83.56 163 THR A CA 1
ATOM 1256 C C . THR A 1 163 ? -6.971 24.237 9.672 1.00 83.56 163 THR A C 1
ATOM 1258 O O . THR A 1 163 ? -7.293 24.900 8.682 1.00 83.56 163 THR A O 1
ATOM 1261 N N . THR A 1 164 ? -5.952 23.381 9.643 1.00 83.00 164 THR A N 1
ATOM 1262 C CA . THR A 1 164 ? -5.107 23.189 8.466 1.00 83.00 164 THR A CA 1
ATOM 1263 C C . THR A 1 164 ? -5.862 22.485 7.341 1.00 83.00 164 THR A C 1
ATOM 1265 O O . THR A 1 164 ? -5.689 22.841 6.174 1.00 83.00 164 THR A O 1
ATOM 1268 N N . LEU A 1 165 ? -6.716 21.513 7.677 1.00 78.38 165 LEU A N 1
ATOM 1269 C CA . LEU A 1 165 ? -7.549 20.806 6.707 1.00 78.38 165 LEU A CA 1
ATOM 1270 C C . LEU A 1 165 ? -8.598 21.751 6.134 1.00 78.38 165 LEU A C 1
ATOM 1272 O O . LEU A 1 165 ? -8.661 21.919 4.919 1.00 78.38 165 LEU A O 1
ATOM 1276 N N . GLN A 1 166 ? -9.325 22.458 7.002 1.00 78.19 166 GLN A N 1
ATOM 1277 C CA . GLN A 1 166 ? -10.321 23.442 6.589 1.00 78.19 166 GLN A CA 1
ATOM 1278 C C . GLN A 1 166 ? -9.705 24.512 5.678 1.00 78.19 166 GLN A C 1
ATOM 1280 O O . GLN A 1 166 ? -10.261 24.836 4.634 1.00 78.19 166 GLN A O 1
ATOM 1285 N N . THR A 1 167 ? -8.515 25.020 6.014 1.00 81.31 167 THR A N 1
ATOM 1286 C CA . THR A 1 167 ? -7.810 26.013 5.187 1.00 81.31 167 THR A CA 1
ATOM 1287 C C . THR A 1 167 ? -7.444 25.461 3.808 1.00 81.31 167 THR A C 1
ATOM 1289 O O . THR A 1 167 ? -7.624 26.150 2.802 1.00 81.31 167 THR A O 1
ATOM 1292 N N . ALA A 1 168 ? -6.926 24.230 3.741 1.00 76.38 168 ALA A N 1
ATOM 1293 C CA . ALA A 1 168 ? -6.581 23.581 2.476 1.00 76.38 168 ALA A CA 1
ATOM 1294 C C . ALA A 1 168 ? -7.828 23.339 1.607 1.00 76.38 168 ALA A C 1
ATOM 1296 O O . ALA A 1 168 ? -7.806 23.581 0.398 1.00 76.38 168 ALA A O 1
ATOM 1297 N N . MET A 1 169 ? -8.937 22.944 2.231 1.00 71.44 169 MET A N 1
ATOM 1298 C CA . MET A 1 169 ? -10.220 22.737 1.563 1.00 71.44 169 MET A CA 1
ATOM 1299 C C . MET A 1 169 ? -10.824 24.041 1.039 1.00 71.44 169 MET A C 1
ATOM 1301 O O . MET A 1 169 ? -11.182 24.101 -0.133 1.00 71.44 169 MET A O 1
ATOM 1305 N N . THR A 1 170 ? -10.876 25.105 1.846 1.00 75.44 170 THR A N 1
ATOM 1306 C CA . THR A 1 170 ? -11.407 26.414 1.423 1.00 75.44 170 THR A CA 1
ATOM 1307 C C . THR A 1 170 ? -10.632 26.981 0.237 1.00 75.44 170 THR A C 1
ATOM 1309 O O . THR A 1 170 ? -11.229 27.465 -0.721 1.00 75.44 170 THR A O 1
ATOM 1312 N N . ARG A 1 171 ? -9.297 26.876 0.251 1.00 71.44 171 ARG A N 1
ATOM 1313 C CA . ARG A 1 171 ? -8.461 27.317 -0.880 1.00 71.44 171 ARG A CA 1
ATOM 1314 C C . ARG A 1 171 ? -8.711 26.514 -2.151 1.00 71.44 171 ARG A C 1
ATOM 1316 O O . ARG A 1 171 ? -8.553 27.051 -3.240 1.00 71.44 171 ARG A O 1
ATOM 1323 N N . SER A 1 172 ? -9.097 25.251 -2.008 1.00 65.56 172 SER A N 1
ATOM 1324 C CA . SER A 1 172 ? -9.386 24.379 -3.143 1.00 65.56 172 SER A CA 1
ATOM 1325 C C . SER A 1 172 ? -10.799 24.596 -3.695 1.00 65.56 172 SER A C 1
ATOM 1327 O O . SER A 1 172 ? -10.975 24.628 -4.907 1.00 65.56 172 SER A O 1
ATOM 1329 N N . GLY A 1 173 ? -11.793 24.831 -2.828 1.00 58.81 173 GLY A N 1
ATOM 1330 C CA . GLY A 1 173 ? -13.167 25.170 -3.225 1.00 58.81 173 GLY A CA 1
ATOM 1331 C C . GLY A 1 173 ? -13.304 26.564 -3.848 1.00 58.81 173 GLY A C 1
ATOM 1332 O O . GLY A 1 173 ? -14.167 26.777 -4.689 1.00 58.81 173 GLY A O 1
ATOM 1333 N N . ALA A 1 174 ? -12.410 27.503 -3.520 1.00 50.50 174 ALA A N 1
ATOM 1334 C CA . ALA A 1 174 ? -12.321 28.784 -4.226 1.00 50.50 174 ALA A CA 1
ATOM 1335 C C . ALA A 1 174 ? -11.833 28.641 -5.686 1.00 50.50 174 ALA A C 1
ATOM 1337 O O . ALA A 1 174 ? -12.018 29.560 -6.479 1.00 50.50 174 ALA A O 1
ATOM 1338 N N . ALA A 1 175 ? -11.213 27.508 -6.041 1.00 48.06 175 ALA A N 1
ATOM 1339 C CA . ALA A 1 175 ? -10.672 27.248 -7.375 1.00 48.06 175 ALA A CA 1
ATOM 1340 C C . ALA A 1 175 ? -11.556 26.327 -8.236 1.00 48.06 175 ALA A C 1
ATOM 1342 O O . ALA A 1 175 ? -11.400 26.314 -9.455 1.00 48.06 175 ALA A O 1
ATOM 1343 N N . ALA A 1 176 ? -12.480 25.569 -7.639 1.00 46.59 176 ALA A N 1
ATOM 1344 C CA . ALA A 1 176 ? -13.323 24.615 -8.353 1.00 46.59 176 ALA A CA 1
ATOM 1345 C C . ALA A 1 176 ? -14.749 24.638 -7.792 1.00 46.59 176 ALA A C 1
ATOM 1347 O O . ALA A 1 176 ? -14.973 24.287 -6.636 1.00 46.59 176 ALA A O 1
ATOM 1348 N N . GLY A 1 177 ? -15.721 25.026 -8.619 1.00 47.19 177 GLY A N 1
ATOM 1349 C CA . GLY A 1 177 ? -17.154 25.027 -8.301 1.00 47.19 177 GLY A CA 1
ATOM 1350 C C . GLY A 1 177 ? -17.783 23.631 -8.155 1.00 47.19 177 GLY A C 1
ATOM 1351 O O . GLY A 1 177 ? -18.922 23.443 -8.568 1.00 47.19 177 GLY A O 1
ATOM 1352 N N . GLU A 1 178 ? -17.070 22.653 -7.591 1.00 47.12 178 GLU A N 1
ATOM 1353 C CA . GLU A 1 178 ? -17.549 21.287 -7.348 1.00 47.12 178 GLU A CA 1
ATOM 1354 C C . GLU A 1 178 ? -17.633 21.009 -5.837 1.00 47.12 178 GLU A C 1
ATOM 1356 O O . GLU A 1 178 ? -16.634 20.952 -5.122 1.00 47.12 178 GLU A O 1
ATOM 1361 N N . SER A 1 179 ? -18.859 20.863 -5.329 1.00 51.72 179 SER A N 1
ATOM 1362 C CA . SER A 1 179 ? -19.194 20.943 -3.899 1.00 51.72 179 SER A CA 1
ATOM 1363 C C . SER A 1 179 ? -19.329 19.599 -3.170 1.00 51.72 179 SER A C 1
ATOM 1365 O O . SER A 1 179 ? -19.337 19.575 -1.939 1.00 51.72 179 SER A O 1
ATOM 1367 N N . GLN A 1 180 ? -19.418 18.468 -3.875 1.00 50.00 180 GLN A N 1
ATOM 1368 C CA . GLN A 1 180 ? -19.785 17.191 -3.240 1.00 50.00 180 GLN A CA 1
ATOM 1369 C C . GLN A 1 180 ? -18.673 16.507 -2.418 1.00 50.00 180 GLN A C 1
ATOM 1371 O O . GLN A 1 180 ? -18.962 16.084 -1.297 1.00 50.00 180 GLN A O 1
ATOM 1376 N N . PRO A 1 181 ? -17.403 16.423 -2.868 1.00 51.16 181 PRO A N 1
ATOM 1377 C CA . PRO A 1 181 ? -16.337 15.814 -2.061 1.00 51.16 181 PRO A CA 1
ATOM 1378 C C . PRO A 1 181 ? -16.019 16.634 -0.802 1.00 51.16 181 PRO A C 1
ATOM 1380 O O . PRO A 1 181 ? -15.632 16.092 0.232 1.00 51.16 181 PRO A O 1
ATOM 1383 N N . LEU A 1 182 ? -16.210 17.956 -0.881 1.00 52.28 182 LEU A N 1
ATOM 1384 C CA . LEU A 1 182 ? -15.926 18.897 0.201 1.00 52.28 182 LEU A CA 1
ATOM 1385 C C . LEU A 1 182 ? -16.920 18.765 1.363 1.00 52.28 182 LEU A C 1
ATOM 1387 O O . LEU A 1 182 ? -16.510 18.881 2.516 1.00 52.28 182 LEU A O 1
ATOM 1391 N N . GLN A 1 183 ? -18.195 18.480 1.083 1.00 52.19 183 GLN A N 1
ATOM 1392 C CA . GLN A 1 183 ? -19.210 18.311 2.128 1.00 52.19 183 GLN A CA 1
ATOM 1393 C C . GLN A 1 183 ? -18.948 17.069 2.988 1.00 52.19 183 GLN A C 1
ATOM 1395 O O . GLN A 1 183 ? -18.928 17.178 4.209 1.00 52.19 183 GLN A O 1
ATOM 1400 N N . ALA A 1 184 ? -18.650 15.919 2.372 1.00 53.12 184 ALA A N 1
ATOM 1401 C CA . ALA A 1 184 ? -18.380 14.676 3.104 1.00 53.12 184 ALA A CA 1
ATOM 1402 C C . ALA A 1 184 ? -17.143 14.768 4.023 1.00 53.12 184 ALA A C 1
ATOM 1404 O O . ALA A 1 184 ? -17.110 14.148 5.087 1.00 53.12 184 ALA A O 1
ATOM 1405 N N . LEU A 1 185 ? -16.134 15.558 3.635 1.00 51.53 185 LEU A N 1
ATOM 1406 C CA . LEU A 1 185 ? -14.968 15.844 4.475 1.00 51.53 185 LEU A CA 1
ATOM 1407 C C . LEU A 1 185 ? -15.286 16.815 5.621 1.00 51.53 185 LEU A C 1
ATOM 1409 O O . LEU A 1 185 ? -14.837 16.585 6.741 1.00 51.53 185 LEU A O 1
ATOM 1413 N N . GLN A 1 186 ? -16.025 17.899 5.357 1.00 54.44 186 GLN A N 1
ATOM 1414 C CA . GLN A 1 186 ? -16.350 18.900 6.380 1.00 54.44 186 GLN A CA 1
ATOM 1415 C C . GLN A 1 186 ? -17.149 18.292 7.535 1.00 54.44 186 GLN A C 1
ATOM 1417 O O . GLN A 1 186 ? -16.861 18.599 8.691 1.00 54.44 186 GLN A O 1
ATOM 1422 N N . THR A 1 187 ? -18.084 17.383 7.244 1.00 54.97 187 THR A N 1
ATOM 1423 C CA . THR A 1 187 ? -18.880 16.700 8.273 1.00 54.97 187 THR A CA 1
ATOM 1424 C C . THR A 1 187 ? -18.002 15.907 9.246 1.00 54.97 187 THR A C 1
ATOM 1426 O O . THR A 1 187 ? -18.188 16.013 10.452 1.00 54.97 187 THR A O 1
ATOM 1429 N N . ARG A 1 188 ? -16.966 15.203 8.761 1.00 54.44 188 ARG A N 1
ATOM 1430 C CA . ARG A 1 188 ? -16.068 14.412 9.628 1.00 54.44 188 ARG A CA 1
ATOM 1431 C C . ARG A 1 188 ? -15.183 15.261 10.540 1.00 54.44 188 ARG A C 1
ATOM 1433 O O . ARG A 1 188 ? -14.867 14.849 11.647 1.00 54.44 188 ARG A O 1
ATOM 1440 N N . VAL A 1 189 ? -14.753 16.434 10.075 1.00 48.66 189 VAL A N 1
ATOM 1441 C CA . VAL A 1 189 ? -13.813 17.287 10.824 1.00 48.66 189 VAL A CA 1
ATOM 1442 C C . VAL A 1 189 ? -14.512 18.050 11.940 1.00 48.66 189 VAL A C 1
ATOM 1444 O O . VAL A 1 189 ? -13.926 18.248 13.000 1.00 48.66 189 VAL A O 1
ATOM 1447 N N . VAL A 1 190 ? -15.746 18.502 11.707 1.00 52.78 190 VAL A N 1
ATOM 1448 C CA . VAL A 1 190 ? -16.487 19.314 12.682 1.00 52.78 190 VAL A CA 1
ATOM 1449 C C . VAL A 1 190 ? -16.986 18.467 13.856 1.00 52.78 190 VAL A C 1
ATOM 1451 O O . VAL A 1 190 ? -17.019 18.962 14.978 1.00 52.78 190 VAL A O 1
ATOM 1454 N N . GLU A 1 191 ? -17.314 17.194 13.628 1.00 48.88 191 GLU A N 1
ATOM 1455 C CA . GLU A 1 191 ? -17.847 16.307 14.672 1.00 48.88 191 GLU A CA 1
ATOM 1456 C C . GLU A 1 191 ? -16.781 15.832 15.680 1.00 48.88 191 GLU A C 1
ATOM 1458 O O . GLU A 1 191 ? -17.114 15.603 16.840 1.00 48.88 191 GLU A O 1
ATOM 1463 N N . ASN A 1 192 ? -15.499 15.777 15.292 1.00 44.88 192 ASN A N 1
ATOM 1464 C CA . ASN A 1 192 ? -14.411 15.232 16.125 1.00 44.88 192 ASN A CA 1
ATOM 1465 C C . ASN A 1 192 ? -13.578 16.290 16.880 1.00 44.88 192 ASN A C 1
ATOM 1467 O O . ASN A 1 192 ? -12.578 15.954 17.518 1.00 44.88 192 ASN A O 1
ATOM 1471 N N . VAL A 1 193 ? -13.931 17.580 16.813 1.00 44.69 193 VAL A N 1
ATOM 1472 C CA . VAL A 1 193 ? -13.259 18.609 17.625 1.00 44.69 193 VAL A CA 1
ATOM 1473 C C . VAL A 1 193 ? -13.993 18.726 18.962 1.00 44.69 193 VAL A C 1
ATOM 1475 O O . VAL A 1 193 ? -15.092 19.283 18.991 1.00 44.69 193 VAL A O 1
ATOM 1478 N N . PRO A 1 194 ? -13.416 18.259 20.089 1.00 42.62 194 PRO A N 1
ATOM 1479 C CA . PRO A 1 194 ? -14.023 18.506 21.385 1.00 42.62 194 PRO A CA 1
ATOM 1480 C C . PRO A 1 194 ? -14.126 20.022 21.607 1.00 42.62 194 PRO A C 1
ATOM 1482 O O . PRO A 1 194 ? -13.185 20.757 21.277 1.00 42.62 194 PRO A O 1
ATOM 1485 N N . PRO A 1 195 ? -15.251 20.515 22.155 1.00 40.34 195 PRO A N 1
ATOM 1486 C CA . PRO A 1 195 ? -15.449 21.939 22.347 1.00 40.34 195 PRO A CA 1
ATOM 1487 C C . PRO A 1 195 ? -14.318 22.516 23.212 1.00 40.34 195 PRO A C 1
ATOM 1489 O O . PRO A 1 195 ? -13.878 21.874 24.176 1.00 40.34 195 PRO A O 1
ATOM 1492 N N . PRO A 1 196 ? -13.829 23.726 22.897 1.00 35.38 196 PRO A N 1
ATOM 1493 C CA . PRO A 1 196 ? -12.810 24.377 23.704 1.00 35.38 196 PRO A CA 1
ATOM 1494 C C . PRO A 1 196 ? -13.374 24.630 25.110 1.00 35.38 196 PRO A C 1
ATOM 1496 O O . PRO A 1 196 ? -14.225 25.494 25.293 1.00 35.38 196 PRO A O 1
ATOM 1499 N N . GLY A 1 197 ? -12.929 23.850 26.102 1.00 44.06 197 GLY A N 1
ATOM 1500 C CA . GLY A 1 197 ? -13.369 24.021 27.494 1.00 44.06 197 GLY A CA 1
ATOM 1501 C C . GLY A 1 197 ? -13.222 22.817 28.426 1.00 44.06 197 GLY A C 1
ATOM 1502 O O . GLY A 1 197 ? -13.225 23.005 29.637 1.00 44.06 197 GLY A O 1
ATOM 1503 N N . LEU A 1 198 ? -13.034 21.593 27.923 1.00 42.72 198 LEU A N 1
ATOM 1504 C CA . LEU A 1 198 ? -12.896 20.405 28.780 1.00 42.72 198 LEU A CA 1
ATOM 1505 C C . LEU A 1 198 ? -11.426 19.983 28.931 1.00 42.72 198 LEU A C 1
ATOM 1507 O O . LEU A 1 198 ? -10.976 18.992 28.362 1.00 42.72 198 LE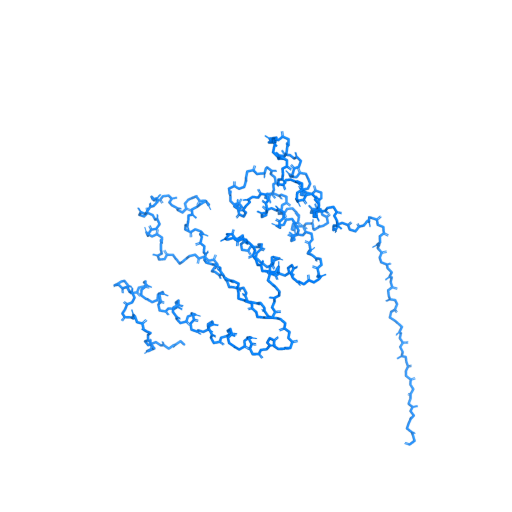U A O 1
ATOM 1511 N N . ARG A 1 199 ? -10.653 20.752 29.708 1.00 45.59 199 ARG A N 1
ATOM 1512 C CA . ARG A 1 199 ? -9.355 20.306 30.241 1.00 45.59 199 ARG A CA 1
ATOM 1513 C C . ARG A 1 199 ? -9.523 19.844 31.690 1.00 45.59 199 ARG A C 1
ATOM 1515 O O . ARG A 1 199 ? -9.827 20.652 32.553 1.00 45.59 199 ARG A O 1
ATOM 1522 N N . GLY A 1 200 ? -9.236 18.562 31.923 1.00 41.66 200 GLY A N 1
ATOM 1523 C CA . GLY A 1 200 ? -8.556 18.062 33.123 1.00 41.66 200 GLY A CA 1
ATOM 1524 C C . GLY A 1 200 ? -9.306 18.128 34.453 1.00 41.66 200 GLY A C 1
ATOM 1525 O O . GLY A 1 200 ? -9.052 19.012 35.260 1.00 41.66 200 GLY A O 1
ATOM 1526 N N . GLY A 1 201 ? -10.118 17.109 34.742 1.00 36.03 201 GLY A N 1
ATOM 1527 C CA . GLY A 1 201 ? -10.354 16.703 36.127 1.00 36.03 201 GLY A CA 1
ATOM 1528 C C . GLY A 1 201 ? -9.160 15.883 36.616 1.00 36.03 201 GLY A C 1
ATOM 1529 O O . GLY A 1 201 ? -8.943 14.768 36.144 1.00 36.03 201 GLY A O 1
ATOM 1530 N N . GLU A 1 202 ? -8.369 16.444 37.527 1.00 43.09 202 GLU A N 1
ATOM 1531 C CA . GLU A 1 202 ? -7.307 15.745 38.250 1.00 43.09 202 GLU A CA 1
ATOM 1532 C C . GLU A 1 202 ? -7.886 14.552 39.028 1.00 43.09 202 GLU A C 1
ATOM 1534 O O . GLU A 1 202 ? -8.562 14.702 40.047 1.00 43.09 202 GLU A O 1
ATOM 1539 N N . GLY A 1 203 ? -7.603 13.337 38.560 1.00 38.00 203 GLY A N 1
ATOM 1540 C CA . GLY A 1 203 ? -7.817 12.122 39.335 1.00 38.00 203 GLY A CA 1
ATOM 1541 C C . GLY A 1 203 ? -6.765 12.015 40.436 1.00 38.00 203 GLY A C 1
ATOM 1542 O O . GLY A 1 203 ? -5.674 11.497 40.207 1.00 38.00 203 GLY A O 1
ATOM 1543 N N . ARG A 1 204 ? -7.095 12.496 41.639 1.00 38.84 204 ARG A N 1
ATOM 1544 C CA . ARG A 1 204 ? -6.377 12.177 42.882 1.00 38.84 204 ARG A CA 1
ATOM 1545 C C . ARG A 1 204 ? -6.306 10.654 43.053 1.00 38.84 204 ARG A C 1
ATOM 1547 O O . ARG A 1 204 ? -7.310 10.013 43.355 1.00 38.84 204 ARG A O 1
ATOM 1554 N N . LEU A 1 205 ? -5.110 10.087 42.919 1.00 40.78 205 LEU A N 1
ATOM 1555 C CA . LEU A 1 205 ? -4.788 8.756 43.428 1.00 40.78 205 LEU A CA 1
ATOM 1556 C C . LEU A 1 205 ? -4.818 8.813 44.961 1.00 40.78 205 LEU A C 1
ATOM 1558 O O . LEU A 1 205 ? -3.911 9.348 45.596 1.00 40.78 205 LEU A O 1
ATOM 1562 N N . GLY A 1 206 ? -5.898 8.301 45.550 1.00 39.44 206 GLY A N 1
ATOM 1563 C CA . GLY A 1 206 ? -5.995 8.069 46.984 1.00 39.44 206 GLY A CA 1
ATOM 1564 C C . GLY A 1 206 ? -5.066 6.930 47.397 1.00 39.44 206 GLY A C 1
ATOM 1565 O O . GLY A 1 206 ? -5.193 5.807 46.914 1.00 39.44 206 GLY A O 1
ATOM 1566 N N . ALA A 1 207 ? -4.131 7.233 48.293 1.00 44.06 207 ALA A N 1
ATOM 1567 C CA . ALA A 1 207 ? -3.329 6.247 48.997 1.00 44.06 207 ALA A CA 1
ATOM 1568 C C . ALA A 1 207 ? -4.229 5.399 49.913 1.00 44.06 207 ALA A C 1
ATOM 1570 O O . ALA A 1 207 ? -4.933 5.945 50.760 1.00 44.06 207 ALA A O 1
ATOM 1571 N N . ALA A 1 208 ? -4.171 4.073 49.780 1.00 42.00 208 ALA A N 1
ATOM 1572 C CA . ALA A 1 208 ? -4.698 3.149 50.779 1.00 42.00 208 ALA A CA 1
ATOM 1573 C C . ALA A 1 208 ? -3.528 2.520 51.550 1.00 42.00 208 ALA A C 1
ATOM 1575 O O . ALA A 1 208 ? -2.872 1.594 51.075 1.00 42.00 208 ALA A O 1
ATOM 1576 N N . SER A 1 209 ? -3.257 3.056 52.743 1.00 44.19 209 SER A N 1
ATOM 1577 C CA . SER A 1 209 ? -2.498 2.383 53.799 1.00 44.19 209 SER A CA 1
ATOM 1578 C C . SER A 1 209 ? -3.344 1.266 54.423 1.00 44.19 209 SER A C 1
ATOM 1580 O O . SER A 1 209 ? -4.552 1.425 54.582 1.00 44.19 209 SER A O 1
ATOM 1582 N N . GLY A 1 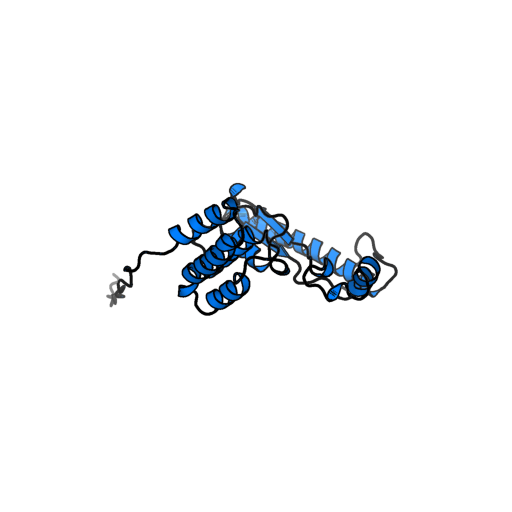210 ? -2.712 0.140 54.758 1.00 40.84 210 GLY A N 1
ATOM 1583 C CA . GLY A 1 210 ? -3.384 -1.127 55.057 1.00 40.84 210 GLY A CA 1
ATOM 1584 C C . GLY A 1 210 ? -3.825 -1.377 56.499 1.00 40.84 210 GLY A C 1
ATOM 1585 O O . GLY A 1 210 ? -3.799 -0.491 57.341 1.00 40.84 210 GLY A O 1
ATOM 1586 N N . ALA A 1 211 ? -4.173 -2.637 56.777 1.00 43.38 211 ALA A N 1
ATOM 1587 C CA . ALA A 1 211 ? -4.189 -3.236 58.110 1.00 43.38 211 ALA A CA 1
ATOM 1588 C C . ALA A 1 211 ? -4.223 -4.771 58.009 1.00 43.38 211 ALA A C 1
ATOM 1590 O O . ALA A 1 211 ? -4.904 -5.350 57.167 1.00 43.38 211 ALA A O 1
ATOM 1591 N N . ARG A 1 212 ? -3.437 -5.404 58.883 1.00 45.88 212 ARG A N 1
ATOM 1592 C CA . ARG A 1 212 ? -3.314 -6.847 59.117 1.00 45.88 212 ARG A CA 1
ATOM 1593 C C . ARG A 1 212 ? -4.522 -7.372 59.902 1.00 45.88 212 ARG A C 1
ATOM 1595 O O . ARG A 1 212 ? -5.063 -6.647 60.728 1.00 45.88 212 ARG A O 1
ATOM 1602 N N . GLY A 1 213 ? -4.820 -8.662 59.757 1.00 42.44 213 GLY A N 1
ATOM 1603 C CA . GLY A 1 213 ? -5.646 -9.407 60.711 1.00 42.44 213 GLY A CA 1
ATOM 1604 C C . GLY A 1 213 ? -6.017 -10.795 60.196 1.00 42.44 213 GLY A C 1
ATOM 1605 O O . GLY A 1 213 ? -6.971 -10.930 59.440 1.00 42.44 213 GLY A O 1
ATOM 1606 N N . ARG A 1 214 ? -5.250 -11.816 60.594 1.00 45.09 214 ARG A N 1
ATOM 1607 C CA . ARG A 1 214 ? -5.678 -13.224 60.578 1.00 45.09 214 ARG A CA 1
ATOM 1608 C C . ARG A 1 214 ? -6.309 -13.544 61.939 1.00 45.09 214 ARG A C 1
ATOM 1610 O O . ARG A 1 214 ? -5.741 -13.095 62.936 1.00 45.09 214 ARG A O 1
ATOM 1617 N N . PRO A 1 215 ? -7.383 -14.337 62.006 1.00 67.25 215 PRO A N 1
ATOM 1618 C CA . PRO A 1 215 ? -7.516 -15.368 63.024 1.00 67.25 215 PRO A CA 1
ATOM 1619 C C . PRO A 1 215 ? -6.714 -16.623 62.640 1.00 67.25 215 PRO A C 1
ATOM 1621 O O . PRO A 1 215 ? -6.617 -16.929 61.426 1.00 67.25 215 PRO A O 1
#

Foldseek 3Di:
DDPPDDDPPPQPDPDPVVSVVVVVVRVVVVVVVVVVVVQLVVPVPPKDKDKDKDPFDDPVCVVVQCVVPNVCLVVAPPHCRRDIDMDMDIDNQDPVLDQPAPGAAPLLVVVSNCVSPPDDDQLLNLLRVLQCLQQVRPNSPRPQPQSVVLSVVCVVPVVCSLVSSVVSLVSRCVVDVDCPSSVVSNVSSVVPDDPPDDDDDDDPPDDDDDDDDDD

Secondary structure (DSSP, 8-state):
--TT---TT----SSHHHHHHHHHHHHHHHHHHHHHHHHHHHTTTS-EEEEEE-SS--GGGHHHHHHHH-TTTTT-TT-GGG---EEEEEES--GGGS---SS--HHHHHHHHHTTSSSPPPHHHHHHHHHHHHTTT-STT--STTHHHHHHHHHH-GGGHHHHHHHHHHHHHTT----HHHHHHHHHHHHTS--TT------------------